Protein AF-A0A536JS94-F1 (afdb_monomer)

pLDDT: mean 75.78, std 21.45, range [29.39, 97.81]

Solvent-accessible surface area (backbone atoms only — not comparable to full-atom values): 15752 Å² total; per-residue (Å²): 132,84,88,89,82,90,87,89,82,90,82,90,84,92,88,90,87,82,91,81,94,72,99,71,81,88,79,75,80,69,62,64,62,54,52,57,54,49,56,55,48,51,50,58,52,50,50,55,55,65,68,62,66,75,67,92,81,72,50,35,32,38,30,32,11,57,43,88,52,68,71,60,60,66,81,55,44,73,72,67,66,51,66,34,36,40,35,18,17,37,62,63,44,68,57,52,30,48,51,34,70,72,64,76,37,60,31,40,30,18,49,11,50,80,38,76,69,62,64,80,76,89,55,89,86,54,96,64,86,66,87,67,78,73,65,67,41,64,92,48,45,80,29,53,64,36,76,52,76,58,97,88,42,31,35,34,22,41,41,17,32,49,58,82,64,92,49,82,28,42,31,52,70,66,56,45,35,53,51,45,48,55,37,50,52,53,52,50,57,50,22,75,74,66,74,54,73,52,35,34,39,39,19,8,40,44,36,38,81,76,44,92,47,89,50,83,57,50,38,41,32,64,44,50,36,48,49,46,74,74,55,48,20,58,34,33,43,18,16,82,66,80,56,84,92,45,84,71,76,74,42,77,57,92,78,15,41,37,35,69,20,51,36,61,39,82,45,82,82

Sequence (269 aa):
MCGPQTQDGTSRLAALAPCDRSGRPPRDHTTDRLQAGRVRRDRRQLDRTAVQTHLAGHTRILAVADEVDELLYGDRLPTLKPDLVLSCGDLPFDYLEYLVSRMDVPLLYVPGNHDESLEPRDMSWMPLRAELPIPGPQGCDNIDGRVVEVHGLRIAGLGGSVRYKEGPNQYSQGQMGRRALKLELRLRLKRVRAGRKLDILVTHAPPFGLAEAKDGAHVGFVALLRLVQNFQPLLHVHGHIHPYGQVMPERMLKSTRVINVVPSRLIDL

Foldseek 3Di:
DDDDDDDDDDDDDDDDDDDDDDDDDDDPPPVVVVVVVVVVVVVVVVVVVVLPPPPDDKAKEKEFEQDQDCCCPDDVVQVSLGQEYEYQENDDLVSQLVSCVVNVHAYEYEYEQPAADQDDPPVVVDPDPPVDPRPGRPRYHYQALHWDAGSNAIEHEHEYWDDPDDTPRHDHLVRVLVSLVSSVVVQVVVCVVPVDAHAEYHHAADAAPPDPDPDPGNRGHVSVLVSCVPRVHQEYEYEPDDPPPDADDWDDDPNYTYHHAVGMDIDMD

Secondary structure (DSSP, 8-state):
----------------------------TTHHHHHHHHHHHHHHHHHHHHGGG--SS--EEEEE-SS--GGGSSTTHHHH--SEEEE-S-S-HHHHHHHHHHH-S-EEE---SSSPP-SPP--TT-SS---PPPSS-TT-EE-BT-EEEETTEEEEEE--EE-SS--TTEE-HHHHHHHHHHHHHHHHHHHHHH-PPP-EEEESSPBTTSS--SSTTTT-BHHHHHHHHHH--SEEEE-----TT--PPPEEETTEEEEE-SSEEEEE-

Structure (mmCIF, N/CA/C/O backbone):
data_AF-A0A536JS94-F1
#
_entry.id   AF-A0A536JS94-F1
#
loop_
_atom_site.group_PDB
_atom_site.id
_atom_site.type_symbol
_atom_site.label_atom_id
_atom_site.label_alt_id
_atom_site.label_comp_id
_atom_site.label_asym_id
_atom_site.label_entity_id
_atom_site.label_seq_id
_atom_site.pdbx_PDB_ins_code
_atom_site.Cartn_x
_atom_site.Cartn_y
_atom_site.Cartn_z
_atom_site.occupancy
_atom_site.B_iso_or_equiv
_atom_site.auth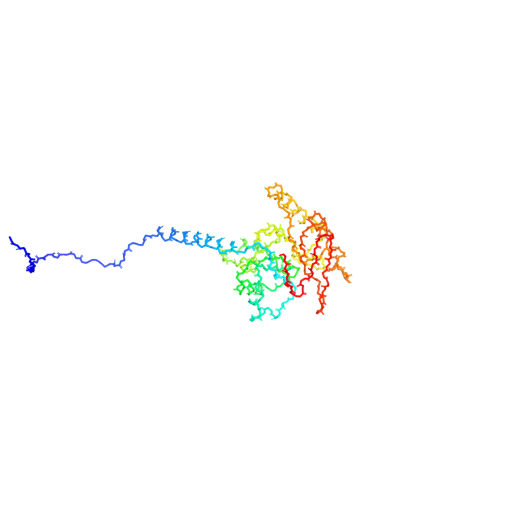_seq_id
_atom_site.auth_comp_id
_atom_site.auth_asym_id
_atom_site.auth_atom_id
_atom_site.pdbx_PDB_model_num
ATOM 1 N N . MET A 1 1 ? -81.958 -42.456 -5.364 1.00 34.03 1 MET A N 1
ATOM 2 C CA . MET A 1 1 ? -80.842 -43.424 -5.303 1.00 34.03 1 MET A CA 1
ATOM 3 C C . MET A 1 1 ? -79.974 -43.228 -6.538 1.00 34.03 1 MET A C 1
ATOM 5 O O . MET A 1 1 ? -80.548 -43.075 -7.602 1.00 34.03 1 MET A O 1
ATOM 9 N N . CYS A 1 2 ? -78.654 -43.165 -6.320 1.00 32.56 2 CYS A N 1
ATOM 10 C CA . CYS A 1 2 ? -77.497 -43.179 -7.236 1.00 32.56 2 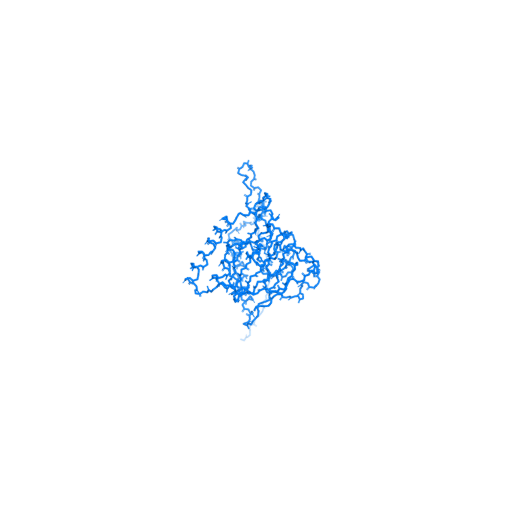CYS A CA 1
ATOM 11 C C . CYS A 1 2 ? -77.560 -42.470 -8.604 1.00 32.56 2 CYS A C 1
ATOM 13 O O . CYS A 1 2 ? -78.339 -42.826 -9.479 1.00 32.56 2 CYS A O 1
ATOM 15 N N . GLY A 1 3 ? -76.635 -41.519 -8.787 1.00 30.14 3 GLY A N 1
ATOM 16 C CA . GLY A 1 3 ? -76.251 -40.955 -10.083 1.00 30.14 3 GLY A CA 1
ATOM 17 C C . GLY A 1 3 ? -75.057 -41.688 -10.735 1.00 30.14 3 GLY A C 1
ATOM 18 O O . GLY A 1 3 ? -74.932 -42.899 -10.574 1.00 30.14 3 GLY A O 1
ATOM 19 N N . PRO A 1 4 ? -74.174 -40.973 -11.459 1.00 64.75 4 PRO A N 1
ATOM 20 C CA . PRO A 1 4 ? -74.247 -40.902 -12.928 1.00 64.75 4 PRO A CA 1
ATOM 21 C C . PRO A 1 4 ? -72.883 -41.091 -13.620 1.00 64.75 4 PRO A C 1
ATOM 23 O O . PRO A 1 4 ? -71.868 -40.825 -12.991 1.00 64.75 4 PRO A O 1
ATOM 26 N N . GLN A 1 5 ? -72.847 -41.408 -14.925 1.00 34.09 5 GLN A N 1
ATOM 27 C CA . GLN A 1 5 ? -71.681 -41.156 -15.799 1.00 34.09 5 GLN A CA 1
ATOM 28 C C . GLN A 1 5 ? -72.059 -41.014 -17.298 1.00 34.09 5 GLN A C 1
ATOM 30 O O . GLN A 1 5 ? -72.675 -41.902 -17.872 1.00 34.09 5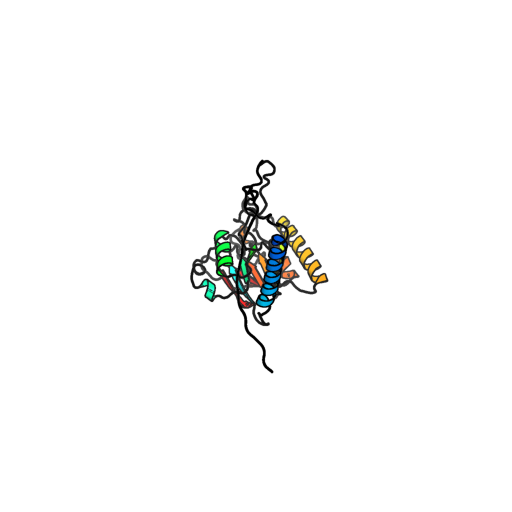 GLN A O 1
ATOM 35 N N . THR A 1 6 ? -71.691 -39.853 -17.868 1.00 33.31 6 THR A N 1
ATOM 36 C CA . THR A 1 6 ? -70.991 -39.578 -19.155 1.00 33.31 6 THR A CA 1
ATOM 37 C C . THR A 1 6 ? -71.319 -40.349 -20.457 1.00 33.31 6 THR A C 1
ATOM 39 O O . THR A 1 6 ? -71.191 -41.565 -20.476 1.00 33.31 6 THR A O 1
ATOM 42 N N . GLN A 1 7 ? -71.529 -39.643 -21.590 1.00 34.22 7 GLN A N 1
ATOM 43 C CA . GLN A 1 7 ? -70.558 -39.445 -22.708 1.00 34.22 7 GLN A CA 1
ATOM 44 C C . GLN A 1 7 ? -71.199 -38.972 -24.047 1.00 34.22 7 GLN A C 1
ATOM 46 O O . GLN A 1 7 ? -72.246 -39.459 -24.454 1.00 34.22 7 GLN A O 1
ATOM 51 N N . ASP A 1 8 ? -70.471 -38.047 -24.693 1.00 31.52 8 ASP A N 1
ATOM 52 C CA . ASP A 1 8 ? -70.092 -37.917 -26.120 1.00 31.52 8 ASP A CA 1
ATOM 53 C C . ASP A 1 8 ? -71.032 -37.562 -27.295 1.00 31.52 8 ASP A C 1
ATOM 55 O O . ASP A 1 8 ? -72.074 -38.159 -27.533 1.00 31.52 8 ASP A O 1
ATOM 59 N N . GLY A 1 9 ? -70.479 -36.670 -28.145 1.00 29.39 9 GLY A N 1
ATOM 60 C CA . GLY A 1 9 ? -70.510 -36.771 -29.618 1.00 29.39 9 GLY A CA 1
ATOM 61 C C . GLY A 1 9 ? -71.194 -35.613 -30.364 1.00 29.39 9 GLY A C 1
ATOM 62 O O . GLY A 1 9 ? -72.409 -35.611 -30.474 1.00 29.39 9 GLY A O 1
ATOM 63 N N . THR A 1 10 ? -70.496 -34.526 -30.746 1.00 32.06 10 THR A N 1
ATOM 64 C CA . THR A 1 10 ? -69.936 -34.242 -32.108 1.00 32.06 10 THR A CA 1
ATOM 65 C C . THR A 1 10 ? -71.001 -34.158 -33.232 1.00 32.06 10 THR A C 1
ATOM 67 O O . THR A 1 10 ? -71.839 -35.029 -33.351 1.00 32.06 10 THR A O 1
ATOM 70 N N . SER A 1 11 ? -71.060 -33.211 -34.185 1.00 32.06 11 SER A N 1
ATOM 71 C CA . SER A 1 11 ? -70.153 -32.176 -34.712 1.00 32.06 11 SER A CA 1
ATOM 72 C C . SER A 1 11 ? -70.814 -31.437 -35.916 1.00 32.06 11 SER A C 1
ATOM 74 O O . SER A 1 11 ? -71.787 -31.949 -36.462 1.00 32.06 11 SER A O 1
ATOM 76 N N . ARG A 1 12 ? -70.163 -30.345 -36.393 1.00 33.81 12 ARG A N 1
ATOM 77 C CA . ARG A 1 12 ? -70.114 -29.787 -37.789 1.00 33.81 12 ARG A CA 1
ATOM 78 C C . ARG A 1 12 ? -71.269 -28.854 -38.235 1.00 33.81 12 ARG A C 1
ATOM 80 O O . ARG A 1 12 ? -72.406 -29.111 -37.891 1.00 33.81 12 ARG A O 1
ATOM 87 N N . LEU A 1 13 ? -71.106 -27.760 -39.004 1.00 32.09 13 LEU A N 1
ATOM 88 C CA . LEU A 1 13 ? -70.063 -27.127 -39.858 1.00 32.09 13 LEU A CA 1
ATOM 89 C C . LEU A 1 13 ? -70.273 -25.582 -39.788 1.00 32.09 13 LEU A C 1
ATOM 91 O O . LEU A 1 13 ? -71.414 -25.147 -39.711 1.00 32.09 13 LEU A O 1
ATOM 95 N N . ALA A 1 14 ? -69.267 -24.714 -39.625 1.00 31.92 14 ALA A N 1
ATOM 96 C CA . ALA A 1 14 ? -68.256 -24.207 -40.576 1.00 31.92 14 ALA A CA 1
ATOM 97 C C . ALA A 1 14 ? -68.761 -23.175 -41.618 1.00 31.92 14 ALA A C 1
ATOM 99 O O . ALA A 1 14 ? -69.507 -23.514 -42.531 1.00 31.92 14 ALA A O 1
ATOM 100 N N . ALA A 1 15 ? -68.234 -21.946 -41.530 1.00 32.84 15 ALA A N 1
ATOM 101 C CA . ALA A 1 15 ? -68.090 -20.992 -42.634 1.00 32.84 15 ALA A CA 1
ATOM 102 C C . ALA A 1 15 ? -66.772 -20.203 -42.452 1.00 32.84 15 ALA A C 1
ATOM 104 O O . ALA A 1 15 ? -66.398 -19.855 -41.334 1.00 32.84 15 ALA A O 1
ATOM 105 N N . LEU A 1 16 ? -66.053 -20.015 -43.560 1.00 32.03 16 LEU A N 1
ATOM 106 C CA . LEU A 1 16 ? -64.661 -19.558 -43.710 1.00 32.03 16 LEU A CA 1
ATOM 107 C C . LEU A 1 16 ? -64.528 -18.038 -43.922 1.00 32.03 16 LEU A C 1
ATOM 109 O O . LEU A 1 16 ? -65.390 -17.465 -44.580 1.00 32.03 16 LEU A O 1
ATOM 113 N N . ALA A 1 17 ? -63.394 -17.448 -43.494 1.00 35.34 17 ALA A N 1
ATOM 114 C CA . ALA A 1 17 ? -62.459 -16.573 -44.256 1.00 35.34 17 ALA A CA 1
ATOM 115 C C . ALA A 1 17 ? -61.434 -15.888 -43.296 1.00 35.34 17 ALA A C 1
ATOM 117 O O . ALA A 1 17 ? -61.687 -15.847 -42.096 1.00 35.34 17 ALA A O 1
ATOM 118 N N . PRO A 1 18 ? -60.332 -15.266 -43.770 1.00 39.81 18 PRO A N 1
ATOM 119 C CA . PRO A 1 18 ? -59.140 -15.855 -44.388 1.00 39.81 18 PRO A CA 1
ATOM 120 C C . PRO A 1 18 ? -57.836 -15.580 -43.586 1.00 39.81 18 PRO A C 1
ATOM 122 O O . PRO A 1 18 ? -57.773 -14.700 -42.732 1.00 39.81 18 PRO A O 1
ATOM 125 N N . CYS A 1 19 ? -56.773 -16.337 -43.884 1.00 32.41 19 CYS A N 1
ATOM 126 C CA . CYS A 1 19 ? -55.424 -16.164 -43.330 1.00 32.41 19 CYS A CA 1
ATOM 127 C C . CYS A 1 19 ? -54.725 -14.892 -43.833 1.00 32.41 19 CYS A C 1
ATOM 129 O O . CYS A 1 19 ? -54.664 -14.676 -45.043 1.00 32.41 19 CYS A O 1
ATOM 131 N N . ASP A 1 20 ? -54.052 -14.180 -42.922 1.00 38.53 20 ASP A N 1
ATOM 132 C CA . ASP A 1 20 ? -52.936 -13.286 -43.246 1.00 38.53 20 ASP A CA 1
ATOM 133 C C . ASP A 1 20 ? -51.651 -13.720 -42.512 1.00 38.53 20 ASP A C 1
ATOM 135 O O . ASP A 1 20 ? -51.669 -14.253 -41.398 1.00 38.53 20 ASP A O 1
ATOM 139 N N . ARG A 1 21 ? -50.529 -13.569 -43.216 1.00 43.38 21 ARG A N 1
ATOM 140 C CA . ARG A 1 21 ? -49.198 -14.103 -42.933 1.00 43.38 21 ARG A CA 1
ATOM 141 C C . ARG A 1 21 ? -48.372 -13.104 -42.122 1.00 43.38 21 ARG A C 1
ATOM 143 O O . ARG A 1 21 ? -47.737 -12.238 -42.702 1.00 43.38 21 ARG A O 1
ATOM 150 N N . SER A 1 22 ? -48.237 -13.328 -40.817 1.00 40.28 22 SER A N 1
ATOM 151 C CA . SER A 1 22 ? -46.996 -13.044 -40.067 1.00 40.28 22 SER A CA 1
ATOM 152 C C . SER A 1 22 ? -47.159 -13.461 -38.605 1.00 40.28 22 SER A C 1
ATOM 154 O O . SER A 1 22 ? -47.610 -12.690 -37.762 1.00 40.28 22 SER A O 1
ATOM 156 N N . GLY A 1 23 ? -46.788 -14.699 -38.282 1.00 45.97 23 GLY A N 1
ATOM 157 C CA . GLY A 1 23 ? -46.751 -15.172 -36.902 1.00 45.97 23 GLY A CA 1
ATOM 158 C C . GLY A 1 23 ? -45.587 -14.561 -36.123 1.00 45.97 23 GLY A C 1
ATOM 159 O O . GLY A 1 23 ? -44.484 -15.097 -36.179 1.00 45.97 23 GLY A O 1
ATOM 160 N N . ARG A 1 24 ? -45.831 -13.479 -35.370 1.00 39.94 24 ARG A N 1
ATOM 161 C CA . ARG A 1 24 ? -45.048 -13.082 -34.182 1.00 39.94 24 ARG A CA 1
ATOM 162 C C . ARG A 1 24 ? -45.941 -12.320 -33.189 1.00 39.94 24 ARG A C 1
ATOM 164 O O . ARG A 1 24 ? -46.587 -11.362 -33.604 1.00 39.94 24 ARG A O 1
ATOM 171 N N . PRO A 1 25 ? -45.969 -12.688 -31.895 1.00 38.16 25 PRO A N 1
ATOM 172 C CA . PRO A 1 25 ? -46.614 -11.869 -30.874 1.00 38.16 25 PRO A CA 1
ATOM 173 C C . PRO A 1 25 ? -45.760 -10.621 -30.564 1.00 38.16 25 PRO A C 1
ATOM 175 O O . PRO A 1 25 ? -44.534 -10.663 -30.742 1.00 38.16 25 PRO A O 1
ATOM 178 N N . PRO A 1 26 ? -46.363 -9.515 -30.091 1.00 38.59 26 PRO A N 1
ATOM 179 C CA . PRO A 1 26 ? -45.615 -8.332 -29.675 1.00 38.59 26 PRO A CA 1
ATOM 180 C C . PRO A 1 26 ? -44.762 -8.661 -28.439 1.00 38.59 26 PRO A C 1
ATOM 182 O O . PRO A 1 26 ? -45.253 -9.213 -27.457 1.00 38.59 26 PRO A O 1
ATOM 185 N N . ARG A 1 27 ? -43.459 -8.354 -28.498 1.00 43.62 27 ARG A N 1
ATOM 186 C CA . ARG A 1 27 ? -42.540 -8.483 -27.358 1.00 43.62 27 ARG A CA 1
ATOM 187 C C . ARG A 1 27 ? -42.712 -7.276 -26.438 1.00 43.62 27 ARG A C 1
ATOM 189 O O . ARG A 1 27 ? -42.326 -6.166 -26.795 1.00 43.62 27 ARG A O 1
ATOM 196 N N . ASP A 1 28 ? -43.262 -7.516 -25.254 1.00 38.38 28 ASP A N 1
ATOM 197 C CA . ASP A 1 28 ? -43.317 -6.548 -24.160 1.00 38.38 28 ASP A CA 1
ATOM 198 C C . ASP A 1 28 ? -41.901 -6.337 -23.590 1.00 38.38 28 ASP A C 1
ATOM 200 O O . ASP A 1 28 ? -41.365 -7.165 -22.855 1.00 38.38 28 ASP A O 1
ATOM 204 N N . HIS A 1 29 ? -41.249 -5.234 -23.965 1.00 44.41 29 HIS A N 1
ATOM 205 C CA . HIS A 1 29 ? -39.871 -4.905 -23.565 1.00 44.41 29 HIS A CA 1
ATOM 206 C C . HIS A 1 29 ? -39.749 -4.282 -22.157 1.00 44.41 29 HIS A C 1
ATOM 208 O O . HIS A 1 29 ? -38.671 -3.831 -21.760 1.00 44.41 29 HIS A O 1
ATOM 214 N N . THR A 1 30 ? -40.831 -4.237 -21.381 1.00 44.28 30 THR A N 1
ATOM 215 C CA . THR A 1 30 ? -40.895 -3.544 -20.083 1.00 44.28 30 THR A CA 1
ATOM 216 C C . THR A 1 30 ? -40.717 -4.465 -18.873 1.00 44.28 30 THR A C 1
ATOM 218 O O . THR A 1 30 ? -40.231 -4.010 -17.837 1.00 44.28 30 THR A O 1
ATOM 221 N N . THR A 1 31 ? -41.015 -5.762 -18.982 1.00 42.06 31 THR A N 1
ATOM 222 C CA . THR A 1 31 ? -40.923 -6.716 -17.857 1.00 42.06 31 THR A CA 1
ATOM 223 C C . THR A 1 31 ? -39.510 -7.269 -17.632 1.00 42.06 31 THR A C 1
ATOM 225 O O . THR A 1 31 ? -39.130 -7.536 -16.490 1.00 42.06 31 THR A O 1
ATOM 228 N N . ASP A 1 32 ? -38.686 -7.333 -18.680 1.00 41.53 32 ASP A N 1
ATOM 229 C CA . ASP A 1 32 ? -37.339 -7.928 -18.632 1.00 41.53 32 ASP A CA 1
ATOM 230 C C . ASP A 1 32 ? -36.322 -7.048 -17.863 1.00 41.53 32 ASP A C 1
ATOM 232 O O . ASP A 1 32 ? -35.470 -7.527 -17.109 1.00 41.53 32 ASP A O 1
ATOM 236 N N . ARG A 1 33 ? -36.472 -5.713 -17.930 1.00 42.78 33 ARG A N 1
ATOM 237 C CA . ARG A 1 33 ? -35.631 -4.776 -17.153 1.00 42.78 33 ARG A CA 1
ATOM 238 C C . ARG A 1 33 ? -35.913 -4.811 -15.649 1.00 42.78 33 ARG A C 1
ATOM 240 O O . ARG A 1 33 ? -34.998 -4.584 -14.856 1.00 42.78 33 ARG A O 1
ATOM 247 N N . LEU A 1 34 ? -37.151 -5.097 -15.243 1.00 43.88 34 LEU A N 1
ATOM 248 C CA . LEU A 1 34 ? -37.529 -5.155 -13.827 1.00 43.88 34 LEU A CA 1
ATOM 249 C C . LEU A 1 34 ? -37.063 -6.463 -13.169 1.00 43.88 34 LEU A C 1
ATOM 251 O O . LEU A 1 34 ? -36.601 -6.430 -12.026 1.00 43.88 34 LEU A O 1
ATOM 255 N N . GLN A 1 35 ? -37.088 -7.588 -13.893 1.00 44.69 35 GLN A N 1
ATOM 256 C CA . GLN A 1 35 ? -36.548 -8.859 -13.395 1.00 44.69 35 GLN A CA 1
ATOM 257 C C . GLN A 1 35 ? -35.014 -8.841 -13.293 1.00 44.69 35 GLN A C 1
ATOM 259 O O . GLN A 1 35 ? -34.474 -9.229 -12.254 1.00 44.69 35 GLN A O 1
ATOM 264 N N . ALA A 1 36 ? -34.304 -8.272 -14.277 1.00 41.97 36 ALA A N 1
ATOM 265 C CA . ALA A 1 36 ? -32.846 -8.113 -14.214 1.00 41.97 36 ALA A CA 1
ATOM 266 C C . ALA A 1 36 ? -32.381 -7.223 -13.037 1.00 41.97 36 ALA A C 1
ATOM 268 O O . ALA A 1 36 ? -31.335 -7.471 -12.429 1.00 41.97 36 ALA A O 1
ATOM 269 N N . GLY A 1 37 ? -33.171 -6.204 -12.673 1.00 42.81 37 GLY A N 1
ATOM 270 C CA . GLY A 1 37 ? -32.908 -5.341 -11.516 1.00 42.81 37 GLY A CA 1
ATOM 271 C C . GLY A 1 37 ? -33.123 -6.029 -10.162 1.00 42.81 37 GLY A C 1
ATOM 272 O O . GLY A 1 37 ? -32.399 -5.733 -9.208 1.00 42.81 37 GLY A O 1
ATOM 273 N N . ARG A 1 38 ? -34.077 -6.967 -10.077 1.00 39.59 38 ARG A N 1
ATOM 274 C CA . ARG A 1 38 ? -34.377 -7.732 -8.853 1.00 39.59 38 ARG A CA 1
ATOM 275 C C . ARG A 1 38 ? -33.314 -8.795 -8.578 1.00 39.59 38 ARG A C 1
ATOM 277 O O . ARG A 1 38 ? -32.765 -8.818 -7.484 1.00 39.59 38 ARG A O 1
ATOM 284 N N . VAL A 1 39 ? -32.900 -9.541 -9.607 1.00 42.47 39 VAL A N 1
ATOM 285 C CA . VAL A 1 39 ? -31.819 -10.543 -9.511 1.00 42.47 39 VAL A CA 1
ATOM 286 C C . VAL A 1 39 ? -30.473 -9.901 -9.134 1.00 42.47 39 VAL A C 1
ATOM 288 O O . VAL A 1 39 ? -29.720 -10.457 -8.335 1.00 42.47 39 VAL A O 1
ATOM 291 N N . ARG A 1 40 ? -30.169 -8.691 -9.637 1.00 44.56 40 ARG A N 1
ATOM 292 C CA . ARG A 1 40 ? -28.962 -7.933 -9.238 1.00 44.56 40 ARG A CA 1
ATOM 293 C C . ARG A 1 40 ? -29.003 -7.436 -7.789 1.00 44.56 40 ARG A C 1
ATOM 295 O O . ARG A 1 40 ? -27.946 -7.315 -7.172 1.00 44.56 40 ARG A O 1
ATOM 302 N N . ARG A 1 41 ? -30.184 -7.108 -7.254 1.00 40.50 41 ARG A N 1
ATOM 303 C CA . ARG A 1 41 ? -30.339 -6.690 -5.850 1.00 40.50 41 ARG A CA 1
ATOM 304 C C . ARG A 1 41 ? -30.278 -7.881 -4.899 1.00 40.50 41 ARG A C 1
ATOM 306 O O . ARG A 1 41 ? -29.569 -7.782 -3.904 1.00 40.50 41 ARG A O 1
ATOM 313 N N . ASP A 1 42 ? -30.905 -8.998 -5.256 1.00 41.84 42 ASP A N 1
ATOM 314 C CA . ASP A 1 42 ? -30.886 -10.216 -4.442 1.00 41.84 42 ASP A CA 1
ATOM 315 C C . ASP A 1 42 ? -29.490 -10.852 -4.393 1.00 41.84 42 ASP A C 1
ATOM 317 O O . ASP A 1 42 ? -29.060 -11.244 -3.313 1.00 41.84 42 ASP A O 1
ATOM 321 N N . ARG A 1 43 ? -28.706 -10.840 -5.489 1.00 42.31 43 ARG A N 1
ATOM 322 C CA . ARG A 1 43 ? -27.277 -11.228 -5.441 1.00 42.31 43 ARG A CA 1
ATOM 323 C C . ARG A 1 43 ? -26.452 -10.331 -4.520 1.00 42.31 43 ARG A C 1
ATOM 325 O O . ARG A 1 43 ? -25.748 -10.841 -3.665 1.00 42.31 43 ARG A O 1
ATOM 332 N N . ARG A 1 44 ? -26.605 -9.002 -4.603 1.00 43.34 44 ARG A N 1
ATOM 333 C CA . ARG A 1 44 ? -25.908 -8.069 -3.690 1.00 43.34 44 ARG A CA 1
ATOM 334 C C . ARG A 1 44 ? -26.296 -8.258 -2.223 1.00 43.34 44 ARG A C 1
ATOM 336 O O . ARG A 1 44 ? -25.516 -7.903 -1.342 1.00 43.34 44 ARG A O 1
ATOM 343 N N . GLN A 1 45 ? -27.509 -8.731 -1.953 1.00 40.22 45 GLN A N 1
ATOM 344 C CA . GLN A 1 45 ? -28.000 -8.957 -0.598 1.00 40.22 45 GLN A CA 1
ATOM 345 C C . GLN A 1 45 ? -27.566 -10.331 -0.064 1.00 40.22 45 GLN A C 1
ATOM 347 O O . GLN A 1 45 ? -27.151 -10.420 1.088 1.00 40.22 45 GLN A O 1
ATOM 352 N N . LEU A 1 46 ? -27.547 -11.366 -0.908 1.00 44.88 46 LEU A N 1
ATOM 353 C CA . LEU A 1 46 ? -27.000 -12.688 -0.588 1.00 44.88 46 LEU A CA 1
ATOM 354 C C . LEU A 1 46 ? -25.469 -12.653 -0.418 1.00 44.88 46 LEU A C 1
ATOM 356 O O . LEU A 1 46 ? -24.980 -13.182 0.577 1.00 44.88 46 LEU A O 1
ATOM 360 N N . ASP A 1 47 ? -24.734 -11.921 -1.265 1.00 46.59 47 ASP A N 1
ATOM 361 C CA . ASP A 1 47 ? -23.283 -11.690 -1.115 1.00 46.59 47 ASP A CA 1
ATOM 362 C C . ASP A 1 47 ? -22.966 -10.972 0.199 1.00 46.59 47 ASP A C 1
ATOM 364 O O . ASP A 1 47 ? -22.038 -11.335 0.913 1.00 46.59 47 ASP A O 1
ATOM 368 N N . ARG A 1 48 ? -23.786 -9.989 0.593 1.00 43.47 48 ARG A N 1
ATOM 369 C CA . ARG A 1 48 ? -23.630 -9.303 1.886 1.00 43.47 48 ARG A CA 1
ATOM 370 C C . ARG A 1 48 ? -23.830 -10.217 3.088 1.00 43.47 48 ARG A C 1
ATOM 372 O O . ARG A 1 48 ? -23.249 -9.940 4.131 1.00 43.47 48 ARG A O 1
ATOM 379 N N . THR A 1 49 ? -24.641 -11.263 2.943 1.00 42.25 49 THR A N 1
ATOM 380 C CA . THR A 1 49 ? -24.952 -12.197 4.031 1.00 42.25 49 THR A CA 1
ATOM 381 C C . THR A 1 49 ? -23.903 -13.311 4.110 1.00 42.25 49 THR A C 1
ATOM 383 O O . THR A 1 49 ? -23.482 -13.667 5.205 1.00 42.25 49 THR A O 1
ATOM 386 N N . ALA A 1 50 ? -23.396 -13.797 2.970 1.00 39.78 50 ALA A N 1
ATOM 387 C CA . ALA A 1 50 ? -22.305 -14.776 2.927 1.00 39.78 50 ALA A CA 1
ATOM 388 C C . ALA A 1 50 ? -20.964 -14.177 3.401 1.00 39.78 50 ALA A C 1
ATOM 390 O O . ALA A 1 50 ? -20.259 -14.801 4.193 1.00 39.78 50 ALA A O 1
ATOM 391 N N . VAL A 1 51 ? -20.672 -12.922 3.032 1.00 49.94 51 VAL A N 1
ATOM 392 C CA . VAL A 1 51 ? -19.482 -12.169 3.482 1.00 49.94 51 VAL A CA 1
ATOM 393 C C . VAL A 1 51 ? -19.538 -11.810 4.980 1.00 49.94 51 VAL A C 1
ATOM 395 O O . VAL A 1 51 ? -18.517 -11.486 5.585 1.00 49.94 51 VAL A O 1
ATOM 398 N N . GLN A 1 52 ? -20.709 -11.901 5.620 1.00 39.78 52 GLN A N 1
ATOM 399 C CA . GLN A 1 52 ? -20.898 -11.562 7.036 1.00 39.78 52 GLN A CA 1
ATOM 400 C C . GLN A 1 52 ? -20.542 -12.686 8.021 1.00 39.78 52 GLN A C 1
ATOM 402 O O . GLN A 1 52 ? -20.622 -12.468 9.228 1.00 39.78 52 GLN A O 1
ATOM 407 N N . THR A 1 53 ? -20.112 -13.857 7.538 1.00 40.88 53 THR A N 1
ATOM 408 C CA . THR A 1 53 ? -19.846 -15.029 8.398 1.00 40.88 53 THR A CA 1
ATOM 409 C C . THR A 1 53 ? -18.380 -15.182 8.823 1.00 40.88 53 THR A C 1
ATOM 411 O O . THR A 1 53 ? -18.036 -16.161 9.480 1.00 40.88 53 THR A O 1
ATOM 414 N N . HIS A 1 54 ? -17.504 -14.212 8.536 1.00 43.25 54 HIS A N 1
ATOM 415 C CA . HIS A 1 54 ? -16.202 -14.155 9.210 1.00 43.25 54 HIS A CA 1
ATOM 416 C C . HIS A 1 54 ? -16.391 -13.582 10.617 1.00 43.25 54 HIS A C 1
ATOM 418 O O . HIS A 1 54 ? -16.334 -12.376 10.858 1.00 43.25 54 HIS A O 1
ATOM 424 N N . LEU A 1 55 ? -16.699 -14.496 11.540 1.00 46.88 55 LEU A N 1
ATOM 425 C CA . LEU A 1 55 ? -16.654 -14.275 12.976 1.00 46.88 55 LEU A CA 1
ATOM 426 C C . LEU A 1 55 ? -15.304 -13.665 13.383 1.00 46.88 55 LEU A C 1
ATOM 428 O O . LEU A 1 55 ? -14.249 -14.033 12.874 1.00 46.88 55 LEU A O 1
ATOM 432 N N . ALA A 1 56 ? -15.384 -12.758 14.351 1.00 50.06 56 ALA A N 1
ATOM 433 C CA . ALA A 1 56 ? -14.290 -12.121 15.065 1.00 50.06 56 ALA A CA 1
ATOM 434 C C . ALA A 1 56 ? -13.048 -13.013 15.265 1.00 50.06 56 ALA A C 1
ATOM 436 O O . ALA A 1 56 ? -13.123 -14.058 15.910 1.00 50.06 56 ALA A O 1
ATOM 437 N N . GLY A 1 57 ? -11.894 -12.531 14.798 1.00 60.03 57 GLY A N 1
ATOM 438 C CA . GLY A 1 57 ? -10.600 -13.003 15.280 1.00 60.03 57 GLY A CA 1
ATOM 439 C C . GLY A 1 57 ? -9.419 -12.607 14.410 1.00 60.03 57 GLY A C 1
ATOM 440 O O . GLY A 1 57 ? -8.507 -11.967 14.918 1.00 60.03 57 GLY A O 1
ATOM 441 N N . HIS A 1 58 ? -9.439 -12.975 13.127 1.00 76.62 58 HIS A N 1
ATOM 442 C CA . HIS A 1 58 ? -8.252 -12.885 12.278 1.00 76.62 58 HIS A CA 1
ATOM 443 C C . HIS A 1 58 ? -8.614 -12.557 10.830 1.00 76.62 58 HIS A C 1
ATOM 445 O O . HIS A 1 58 ? -9.455 -13.238 10.249 1.00 76.62 58 HIS A O 1
ATOM 451 N N . THR A 1 59 ? -7.994 -11.520 10.260 1.00 89.69 59 THR A N 1
ATOM 452 C CA . THR A 1 59 ? -8.042 -11.248 8.814 1.00 89.69 59 THR A CA 1
ATOM 453 C C . THR A 1 59 ? -6.720 -11.654 8.189 1.00 89.69 59 THR A C 1
ATOM 455 O O . THR A 1 59 ? -5.672 -11.109 8.542 1.00 89.69 59 THR A O 1
ATOM 458 N N . ARG A 1 60 ? -6.767 -12.581 7.235 1.00 94.31 60 ARG A N 1
ATOM 459 C CA . ARG A 1 60 ? -5.593 -13.015 6.487 1.00 94.31 60 ARG A CA 1
ATOM 460 C C . ARG A 1 60 ? -5.443 -12.208 5.210 1.00 94.31 60 ARG A C 1
ATOM 462 O O . ARG A 1 60 ? -6.335 -12.166 4.367 1.00 94.31 60 ARG A O 1
ATOM 469 N N . ILE A 1 61 ? -4.280 -11.597 5.047 1.00 95.75 61 ILE A N 1
ATOM 470 C CA . ILE A 1 61 ? -3.980 -10.680 3.957 1.00 95.75 61 ILE A CA 1
ATOM 471 C C . ILE A 1 61 ? -2.838 -11.245 3.127 1.00 95.75 61 ILE A C 1
ATOM 473 O O . ILE A 1 61 ? -1.755 -11.503 3.650 1.00 95.75 61 ILE A O 1
ATOM 477 N N . LEU A 1 62 ? -3.062 -11.394 1.824 1.00 95.81 62 LEU A N 1
ATOM 478 C CA . LEU A 1 62 ? -1.997 -11.646 0.860 1.00 95.81 62 LEU A CA 1
ATOM 479 C C . LEU A 1 62 ? -1.546 -10.308 0.271 1.00 95.81 62 LEU A C 1
ATOM 481 O O . LEU A 1 62 ? -2.311 -9.646 -0.424 1.00 95.81 62 LEU A O 1
ATOM 485 N N . ALA A 1 63 ? -0.318 -9.895 0.555 1.00 95.62 63 ALA A N 1
ATOM 486 C CA . ALA A 1 63 ? 0.272 -8.687 0.001 1.00 95.62 63 ALA A CA 1
ATOM 487 C C . ALA A 1 63 ? 1.314 -9.036 -1.071 1.00 95.62 63 ALA A C 1
ATOM 489 O O . ALA A 1 63 ? 2.120 -9.936 -0.855 1.00 95.62 63 ALA A O 1
ATOM 490 N N . VAL A 1 64 ? 1.298 -8.338 -2.208 1.00 95.19 64 VAL A N 1
ATOM 491 C CA . VAL A 1 64 ? 2.190 -8.567 -3.363 1.00 95.19 64 VAL A CA 1
ATOM 492 C C . VAL A 1 64 ? 2.739 -7.243 -3.898 1.00 95.19 64 VAL A C 1
ATOM 494 O O . VAL A 1 64 ? 2.050 -6.220 -3.814 1.00 95.19 64 VAL A O 1
ATOM 497 N N . ALA A 1 65 ? 3.966 -7.236 -4.425 1.00 93.75 65 ALA A N 1
ATOM 498 C CA . ALA A 1 65 ? 4.578 -6.033 -5.002 1.00 93.75 65 ALA A CA 1
ATOM 499 C C . ALA A 1 65 ? 5.794 -6.343 -5.890 1.00 93.75 65 ALA A C 1
ATOM 501 O O . ALA A 1 65 ? 6.532 -7.273 -5.570 1.00 93.75 65 ALA A O 1
ATOM 502 N N . ASP A 1 66 ? 6.009 -5.517 -6.924 1.00 89.38 66 ASP A N 1
ATOM 503 C CA . ASP A 1 66 ? 7.206 -5.364 -7.782 1.00 89.38 66 ASP A CA 1
ATOM 504 C C . ASP A 1 66 ? 7.695 -6.583 -8.591 1.00 89.38 66 ASP A C 1
ATOM 506 O O . ASP A 1 66 ? 8.219 -6.447 -9.696 1.00 89.38 66 ASP A O 1
ATOM 510 N N . GLU A 1 67 ? 7.559 -7.787 -8.051 1.00 87.69 67 GLU A N 1
ATOM 511 C CA . GLU A 1 67 ? 8.000 -9.036 -8.651 1.00 87.69 67 GLU A CA 1
ATOM 512 C C . GLU A 1 67 ? 6.845 -10.035 -8.638 1.00 87.69 67 GLU A C 1
ATOM 514 O O . GLU A 1 67 ? 6.162 -10.236 -7.629 1.00 87.69 67 GLU A O 1
ATOM 519 N N . VAL A 1 68 ? 6.625 -10.677 -9.781 1.00 87.88 68 VAL A N 1
ATOM 520 C CA . VAL A 1 68 ? 5.623 -11.732 -9.900 1.00 87.88 68 VAL A CA 1
ATOM 521 C C . VAL A 1 68 ? 6.115 -12.959 -9.139 1.00 87.88 68 VAL A C 1
ATOM 523 O O . VAL A 1 68 ? 7.147 -13.537 -9.470 1.00 87.88 68 VAL A O 1
ATOM 526 N N . ASP A 1 69 ? 5.363 -13.367 -8.120 1.00 86.44 69 ASP A N 1
ATOM 527 C CA . ASP A 1 69 ? 5.656 -14.584 -7.374 1.00 86.44 69 ASP A CA 1
ATOM 528 C C . ASP A 1 69 ? 5.127 -15.801 -8.139 1.00 86.44 69 ASP A C 1
ATOM 530 O O . ASP A 1 69 ? 3.926 -16.085 -8.150 1.00 86.44 69 ASP A O 1
A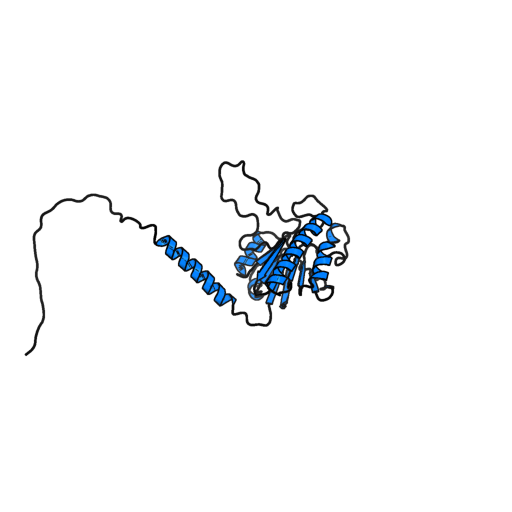TOM 534 N N . GLU A 1 70 ? 6.035 -16.544 -8.770 1.00 84.19 70 GLU A N 1
ATOM 535 C CA . GLU A 1 70 ? 5.686 -17.743 -9.530 1.00 84.19 70 GLU A CA 1
ATOM 536 C C . GLU A 1 70 ? 4.985 -18.815 -8.683 1.00 84.19 70 GLU A C 1
ATOM 538 O O . GLU A 1 70 ? 4.201 -19.600 -9.213 1.00 84.19 70 GLU A O 1
ATOM 543 N N . LEU A 1 71 ? 5.191 -18.828 -7.360 1.00 82.19 71 LEU A N 1
ATOM 544 C CA . LEU A 1 71 ? 4.529 -19.775 -6.458 1.00 82.19 71 LEU A CA 1
ATOM 545 C C . LEU A 1 71 ? 3.028 -19.500 -6.308 1.00 82.19 71 LEU A C 1
ATOM 547 O O . LEU A 1 71 ? 2.289 -20.380 -5.853 1.00 82.19 71 LEU A O 1
ATOM 551 N N . LEU A 1 72 ? 2.583 -18.293 -6.666 1.00 83.38 72 LEU A N 1
ATOM 552 C CA . LEU A 1 72 ? 1.173 -17.919 -6.710 1.00 83.38 72 LEU A CA 1
ATOM 553 C C . LEU A 1 72 ? 0.509 -18.338 -8.033 1.00 83.38 72 LEU A C 1
ATOM 555 O O . LEU A 1 72 ? -0.721 -18.354 -8.119 1.00 83.38 72 LEU A O 1
ATOM 559 N N . TYR A 1 73 ? 1.272 -18.781 -9.037 1.00 79.12 73 TYR A N 1
ATOM 560 C CA . TYR A 1 73 ? 0.709 -19.510 -10.170 1.00 79.12 73 TYR A CA 1
ATOM 561 C C . TYR A 1 73 ? 0.491 -20.987 -9.802 1.00 79.12 73 TYR A C 1
ATOM 563 O O . TYR A 1 73 ? 1.391 -21.684 -9.340 1.00 79.12 73 TYR A O 1
ATOM 571 N N . GLY A 1 74 ? -0.733 -21.485 -10.009 1.00 73.88 74 GLY A N 1
ATOM 572 C CA . GLY A 1 74 ? -1.091 -22.890 -9.781 1.00 73.88 74 GLY A CA 1
ATOM 573 C C . GLY A 1 74 ? -1.849 -23.180 -8.479 1.00 73.88 74 GLY A C 1
ATOM 574 O O . GLY A 1 74 ? -2.603 -22.351 -7.965 1.00 73.88 74 GLY A O 1
ATOM 575 N N . ASP A 1 75 ? -1.698 -24.406 -7.974 1.00 76.19 75 ASP A N 1
ATOM 576 C CA . ASP A 1 75 ? -2.600 -24.995 -6.968 1.00 76.19 75 ASP A CA 1
ATOM 577 C C . ASP A 1 75 ? -2.329 -24.551 -5.525 1.00 76.19 75 ASP A C 1
ATOM 579 O O . ASP A 1 75 ? -3.155 -24.770 -4.640 1.00 76.19 75 ASP A O 1
ATOM 583 N N . ARG A 1 76 ? -1.188 -23.900 -5.265 1.00 76.69 76 ARG A N 1
ATOM 584 C CA . ARG A 1 76 ? -0.867 -23.361 -3.933 1.00 76.69 76 ARG A CA 1
ATOM 585 C C . ARG A 1 76 ? -1.717 -22.151 -3.582 1.00 76.69 76 ARG A C 1
ATOM 587 O O . ARG A 1 76 ? -2.067 -21.979 -2.418 1.00 76.69 76 ARG A O 1
ATOM 594 N N . LEU A 1 77 ? -2.081 -21.343 -4.568 1.00 79.88 77 LEU A N 1
ATOM 595 C CA . LEU A 1 77 ? -2.795 -20.090 -4.364 1.00 79.88 77 LEU A CA 1
ATOM 596 C C . LEU A 1 77 ? -4.134 -20.290 -3.598 1.00 79.88 77 LEU A C 1
ATOM 598 O O . LEU A 1 77 ? -4.298 -19.666 -2.546 1.00 79.88 77 LEU A O 1
ATOM 602 N N . PRO A 1 78 ? -5.015 -21.249 -3.966 1.00 78.81 78 PRO A N 1
ATOM 603 C CA . PRO A 1 78 ? -6.218 -21.570 -3.183 1.00 78.81 78 PRO A CA 1
ATOM 604 C C . PRO A 1 78 ? -5.961 -22.068 -1.753 1.00 78.81 78 PRO A C 1
ATOM 606 O O . PRO A 1 78 ? -6.831 -21.955 -0.890 1.00 78.81 78 PRO A O 1
ATOM 609 N N . THR A 1 79 ? -4.784 -22.639 -1.472 1.00 84.81 79 THR A N 1
ATOM 610 C CA . THR A 1 79 ? -4.466 -23.163 -0.130 1.00 84.81 79 THR A CA 1
ATOM 611 C C . THR A 1 79 ? -4.168 -22.059 0.883 1.00 84.81 79 THR A C 1
ATOM 613 O O . THR A 1 79 ? -4.338 -22.278 2.082 1.00 84.81 79 THR A O 1
ATOM 616 N N . LEU A 1 80 ? -3.782 -20.865 0.416 1.00 86.62 80 LEU A N 1
ATOM 617 C CA . LEU A 1 80 ? -3.445 -19.729 1.278 1.00 86.62 80 LEU A CA 1
ATOM 618 C C . LEU A 1 80 ? -4.674 -19.163 2.002 1.00 86.62 80 LEU A C 1
ATOM 620 O O . LEU A 1 80 ? -4.549 -18.718 3.146 1.00 86.62 80 LEU A O 1
ATOM 624 N N . LYS A 1 81 ? -5.847 -19.219 1.350 1.00 90.00 81 LYS A N 1
ATOM 625 C CA . LYS A 1 81 ? -7.139 -18.711 1.847 1.00 90.00 81 LYS A CA 1
ATOM 626 C C . LYS A 1 81 ? -7.051 -17.311 2.496 1.00 90.00 81 LYS A C 1
ATOM 628 O O . LYS A 1 81 ? -7.407 -17.170 3.663 1.00 90.00 81 LYS A O 1
ATOM 633 N N . PRO A 1 82 ? -6.514 -16.293 1.800 1.00 92.69 82 PRO A N 1
ATOM 634 C CA . PRO A 1 82 ? -6.604 -14.913 2.241 1.00 92.69 82 PRO A CA 1
ATOM 635 C C . PRO A 1 82 ? -8.047 -14.419 2.146 1.00 92.69 82 PRO A C 1
ATOM 637 O O . PRO A 1 82 ? -8.778 -14.807 1.242 1.00 92.69 82 PRO A O 1
ATOM 640 N N . ASP A 1 83 ? -8.411 -13.515 3.045 1.00 93.62 83 ASP A N 1
ATOM 641 C CA . ASP A 1 83 ? -9.682 -12.790 3.020 1.00 93.62 83 ASP A CA 1
ATOM 642 C C . ASP A 1 83 ? -9.576 -11.511 2.166 1.00 93.62 83 ASP A C 1
ATOM 644 O O . ASP A 1 83 ? -10.576 -10.938 1.744 1.00 93.62 83 ASP A O 1
ATOM 648 N N . LEU A 1 84 ? -8.350 -11.027 1.934 1.00 95.06 84 LEU A N 1
ATOM 649 C CA . LEU A 1 84 ? -8.057 -9.771 1.248 1.00 95.06 84 LEU A CA 1
ATOM 650 C C . LEU A 1 84 ? -6.702 -9.848 0.535 1.00 95.06 84 LEU A C 1
ATOM 652 O O . LEU A 1 84 ? -5.724 -10.338 1.104 1.00 95.06 84 LEU A O 1
ATOM 656 N N . VAL A 1 85 ? -6.619 -9.289 -0.673 1.00 96.31 85 VAL A N 1
ATOM 657 C CA . VAL A 1 85 ? -5.355 -9.113 -1.400 1.00 96.31 85 VAL A CA 1
ATOM 658 C C . VAL A 1 85 ? -4.989 -7.628 -1.479 1.00 96.31 85 VAL A C 1
ATOM 660 O O . VAL A 1 85 ? -5.828 -6.788 -1.810 1.00 96.31 85 VAL A O 1
ATOM 663 N N . LEU A 1 86 ? -3.732 -7.295 -1.177 1.00 97.31 86 LEU A N 1
ATOM 664 C CA . LEU A 1 86 ? -3.171 -5.946 -1.289 1.00 97.31 86 LEU A CA 1
ATOM 665 C C . LEU A 1 86 ? -2.017 -5.934 -2.297 1.00 97.31 86 LEU A C 1
ATOM 667 O O . LEU A 1 86 ? -1.014 -6.610 -2.097 1.00 97.31 86 LEU A O 1
ATOM 671 N N . SER A 1 87 ? -2.119 -5.126 -3.347 1.00 96.81 87 SER A N 1
ATOM 672 C CA . SER A 1 87 ? -1.027 -4.900 -4.298 1.00 96.81 87 SER A CA 1
ATOM 673 C C . SER A 1 87 ? -0.381 -3.535 -4.068 1.00 96.81 87 SER A C 1
ATOM 675 O O . SER A 1 87 ? -1.065 -2.504 -4.050 1.00 96.81 87 SER A O 1
ATOM 677 N N . CYS A 1 88 ? 0.942 -3.526 -3.888 1.00 95.62 88 CYS A N 1
ATOM 678 C CA . CYS A 1 88 ? 1.723 -2.298 -3.718 1.00 95.62 88 CYS A CA 1
ATOM 679 C C . CYS A 1 88 ? 2.314 -1.766 -5.035 1.00 95.62 88 CYS A C 1
ATOM 681 O O . CYS A 1 88 ? 3.161 -0.880 -4.977 1.00 95.62 88 CYS A O 1
ATOM 683 N N . GLY A 1 89 ? 1.850 -2.247 -6.193 1.00 91.50 89 GLY A N 1
ATOM 684 C CA . GLY A 1 89 ? 2.218 -1.716 -7.511 1.00 91.50 89 GLY A CA 1
ATOM 685 C C . GLY A 1 89 ? 3.432 -2.380 -8.161 1.00 91.50 89 GLY A C 1
ATOM 686 O O . GLY A 1 89 ? 4.020 -3.299 -7.590 1.00 91.50 89 GLY A O 1
ATOM 687 N N . ASP A 1 90 ? 3.759 -1.909 -9.369 1.00 90.69 90 ASP A N 1
ATOM 688 C CA . ASP A 1 90 ? 4.806 -2.447 -10.256 1.00 90.69 90 ASP A CA 1
ATOM 689 C C . ASP A 1 90 ? 4.620 -3.944 -10.540 1.00 90.69 90 ASP A C 1
ATOM 691 O O . ASP A 1 90 ? 5.556 -4.738 -10.569 1.00 90.69 90 ASP A O 1
ATOM 695 N N . LEU A 1 91 ? 3.362 -4.327 -10.766 1.00 89.94 91 LEU A N 1
ATOM 696 C CA . LEU A 1 91 ? 2.969 -5.677 -11.146 1.00 89.94 91 LEU A CA 1
ATOM 697 C C . LEU A 1 91 ? 2.174 -5.640 -12.455 1.00 89.94 91 LEU A C 1
ATOM 699 O O . LEU A 1 91 ? 1.326 -4.760 -12.626 1.00 89.94 91 LEU A O 1
ATOM 703 N N . PRO A 1 92 ? 2.376 -6.621 -13.352 1.00 90.50 92 PRO A N 1
ATOM 704 C CA . PRO A 1 92 ? 1.562 -6.757 -14.552 1.00 90.50 92 PRO A CA 1
ATOM 705 C C . PRO A 1 92 ? 0.058 -6.813 -14.227 1.00 90.50 92 PRO A C 1
ATOM 707 O O . PRO A 1 92 ? -0.367 -7.474 -13.276 1.00 90.50 92 PRO A O 1
ATOM 710 N N . PHE A 1 93 ? -0.770 -6.104 -14.999 1.00 90.75 93 PHE A N 1
ATOM 711 C CA . PHE A 1 93 ? -2.215 -6.039 -14.737 1.00 90.75 93 PHE A CA 1
ATOM 712 C C . PHE A 1 93 ? -2.906 -7.396 -14.913 1.00 90.75 93 PHE A C 1
ATOM 714 O O . PHE A 1 93 ? -3.786 -7.735 -14.125 1.00 90.75 93 PHE A O 1
ATOM 721 N N . ASP A 1 94 ? -2.461 -8.196 -15.879 1.00 90.81 94 ASP A N 1
ATOM 722 C CA . ASP A 1 94 ? -2.909 -9.572 -16.107 1.00 90.81 94 ASP A CA 1
ATOM 723 C C . ASP A 1 94 ? -2.613 -10.492 -14.913 1.00 90.81 94 ASP A C 1
ATOM 725 O O . ASP A 1 94 ? -3.423 -11.359 -14.581 1.00 90.81 94 ASP A O 1
ATOM 729 N N . TYR A 1 95 ? -1.506 -10.266 -14.201 1.00 92.12 95 TYR A N 1
ATOM 730 C CA . TYR A 1 95 ? -1.213 -10.983 -12.962 1.00 92.12 95 TYR A CA 1
ATOM 731 C C . TYR A 1 95 ? -2.218 -10.648 -11.852 1.00 92.12 95 TYR A C 1
ATOM 733 O O . TYR A 1 95 ? -2.732 -11.549 -11.186 1.00 92.12 95 TYR A O 1
ATOM 741 N N . LEU A 1 96 ? -2.561 -9.368 -11.670 1.00 92.19 96 LEU A N 1
ATOM 742 C CA . LEU A 1 96 ? -3.573 -8.960 -10.688 1.00 92.19 96 LEU A CA 1
ATOM 743 C C . LEU A 1 96 ? -4.964 -9.501 -11.051 1.00 92.19 96 LEU A C 1
ATOM 745 O O . LEU A 1 96 ? -5.678 -9.996 -10.178 1.00 92.19 96 LEU A O 1
ATOM 749 N N . GLU A 1 97 ? -5.316 -9.476 -12.337 1.00 92.88 97 GLU A N 1
ATOM 750 C CA . GLU A 1 97 ? -6.549 -10.067 -12.867 1.00 92.88 97 GLU A CA 1
ATOM 751 C C . GLU A 1 97 ? -6.613 -11.582 -12.633 1.00 92.88 97 GLU A C 1
ATOM 753 O O . GLU A 1 97 ? -7.656 -12.113 -12.238 1.00 92.88 97 GLU A O 1
ATOM 758 N N . TYR A 1 98 ? -5.494 -12.286 -12.816 1.00 92.44 98 TYR A N 1
ATOM 759 C CA . TYR A 1 98 ? -5.381 -13.705 -12.494 1.00 92.44 98 TYR A CA 1
ATOM 760 C C . TYR A 1 98 ? -5.608 -13.956 -10.996 1.00 92.44 98 TYR A C 1
ATOM 762 O O . TYR A 1 98 ? -6.415 -14.819 -10.642 1.00 92.44 98 TYR A O 1
ATOM 770 N N . LEU A 1 99 ? -4.958 -13.186 -10.114 1.00 92.19 99 LEU A N 1
ATOM 771 C CA . LEU A 1 99 ? -5.105 -13.338 -8.663 1.00 92.19 99 LEU A CA 1
ATOM 772 C C . LEU A 1 99 ? -6.553 -13.126 -8.214 1.00 92.19 99 LEU A C 1
ATOM 774 O O . LEU A 1 99 ? -7.102 -13.982 -7.519 1.00 92.19 99 LEU A O 1
ATOM 778 N N . VAL A 1 100 ? -7.189 -12.025 -8.628 1.00 92.94 100 VAL A N 1
ATOM 779 C CA . VAL A 1 100 ? -8.573 -11.736 -8.224 1.00 92.94 100 VAL A CA 1
ATOM 780 C C . VAL A 1 100 ? -9.547 -12.784 -8.769 1.00 92.94 100 VAL A C 1
ATOM 782 O O . VAL A 1 100 ? -10.421 -13.243 -8.038 1.00 92.94 100 VAL A O 1
ATOM 785 N N . SER A 1 101 ? -9.348 -13.250 -10.005 1.00 91.00 101 SER A N 1
ATOM 786 C CA . SER A 1 101 ? -10.220 -14.254 -10.630 1.00 91.00 101 SER A CA 1
ATOM 787 C C . SER A 1 101 ? -10.090 -15.639 -9.997 1.00 91.00 101 SER A C 1
ATOM 789 O O . SER A 1 101 ? -11.057 -16.397 -9.959 1.00 91.00 101 SER A O 1
ATOM 791 N N . ARG A 1 102 ? -8.891 -16.008 -9.533 1.00 90.94 102 ARG A N 1
ATOM 792 C CA . ARG A 1 102 ? -8.639 -17.323 -8.921 1.00 90.94 102 ARG A CA 1
ATOM 793 C C . ARG A 1 102 ? -9.025 -17.380 -7.453 1.00 90.94 102 ARG A C 1
ATOM 795 O O . ARG A 1 102 ? -9.372 -18.459 -6.980 1.00 90.94 102 ARG A O 1
ATOM 802 N N . MET A 1 103 ? -8.926 -16.255 -6.752 1.00 88.56 103 MET A N 1
ATOM 803 C CA . MET A 1 103 ? -9.149 -16.192 -5.309 1.00 88.56 103 MET A CA 1
ATOM 804 C C . MET A 1 103 ? -10.566 -15.791 -4.932 1.00 88.56 103 MET A C 1
ATOM 806 O O . MET A 1 103 ? -11.010 -16.179 -3.859 1.00 88.56 103 MET A O 1
ATOM 810 N N . ASP A 1 104 ? -11.262 -15.052 -5.799 1.00 89.88 104 ASP A N 1
ATOM 811 C CA . ASP A 1 104 ? -12.622 -14.556 -5.550 1.00 89.88 104 ASP A CA 1
ATOM 812 C C . ASP A 1 104 ? -12.741 -13.765 -4.230 1.00 89.88 104 ASP A C 1
ATOM 814 O O . ASP A 1 104 ? -13.730 -13.834 -3.503 1.00 89.88 104 ASP A O 1
ATOM 818 N N . VAL A 1 105 ? -11.692 -13.001 -3.906 1.00 92.56 105 VAL A N 1
ATOM 819 C CA . VAL A 1 105 ? -11.641 -12.095 -2.750 1.00 92.56 105 VAL A CA 1
ATOM 820 C C . VAL A 1 105 ? -11.277 -10.680 -3.196 1.00 92.56 105 VAL A C 1
ATOM 822 O O . VAL A 1 105 ? -10.644 -10.517 -4.243 1.00 92.56 105 VAL A O 1
ATOM 825 N N . PRO A 1 106 ? -11.637 -9.636 -2.424 1.00 95.31 106 PRO A N 1
ATOM 826 C CA . PRO A 1 106 ? -11.306 -8.263 -2.784 1.00 95.31 106 PRO A CA 1
ATOM 827 C C . PRO A 1 106 ? -9.799 -8.072 -2.997 1.00 95.31 106 PRO A C 1
ATOM 829 O O . PRO A 1 106 ? -8.993 -8.434 -2.137 1.00 95.31 106 PRO A O 1
ATOM 832 N N . LEU A 1 107 ? -9.426 -7.454 -4.121 1.00 96.38 107 LEU A N 1
ATOM 833 C CA . LEU A 1 107 ? -8.052 -7.058 -4.421 1.00 96.38 107 LEU A CA 1
ATOM 834 C C . LEU A 1 107 ? -7.970 -5.537 -4.497 1.00 96.38 107 LEU A C 1
ATOM 836 O O . LEU A 1 107 ? -8.538 -4.914 -5.394 1.00 96.38 107 LEU A O 1
ATOM 840 N N . LEU A 1 108 ? -7.250 -4.941 -3.550 1.00 97.25 108 LEU A N 1
ATOM 841 C CA . LEU A 1 108 ? -6.991 -3.506 -3.513 1.00 97.25 108 LEU A CA 1
ATOM 842 C C . LEU A 1 108 ? -5.578 -3.230 -4.010 1.00 97.25 108 LEU A C 1
ATOM 844 O O . LEU A 1 108 ? -4.636 -3.864 -3.539 1.00 97.25 108 LEU A O 1
ATOM 848 N N . TYR A 1 109 ? -5.405 -2.257 -4.901 1.00 96.50 109 TYR A N 1
ATOM 849 C CA . TYR A 1 109 ? -4.082 -1.924 -5.426 1.00 96.50 109 TYR A CA 1
ATOM 850 C C . TYR A 1 109 ? -3.784 -0.426 -5.412 1.00 96.50 109 TYR A C 1
ATOM 852 O O . TYR A 1 109 ? -4.680 0.424 -5.476 1.00 96.50 109 TYR A O 1
ATOM 860 N N . VAL A 1 110 ? -2.494 -0.108 -5.331 1.00 95.56 110 VAL A N 1
ATOM 861 C CA . VAL A 1 110 ? -1.944 1.211 -5.655 1.00 95.56 110 VAL A CA 1
ATOM 862 C C . VAL A 1 110 ? -0.985 1.070 -6.836 1.00 95.56 110 VAL A C 1
ATOM 864 O O . VAL A 1 110 ? -0.320 0.044 -6.932 1.00 95.56 110 VAL A O 1
ATOM 867 N N . PRO A 1 111 ? -0.894 2.071 -7.727 1.00 92.94 111 PRO A N 1
ATOM 868 C CA . PRO A 1 111 ? 0.060 2.031 -8.820 1.00 92.94 111 PRO A CA 1
ATOM 869 C C . PRO A 1 111 ? 1.486 2.211 -8.294 1.00 92.94 111 PRO A C 1
ATOM 871 O O . PRO A 1 111 ? 1.732 3.036 -7.403 1.00 92.94 111 PRO A O 1
ATOM 874 N N . GLY A 1 112 ? 2.419 1.470 -8.868 1.00 89.88 112 GLY A N 1
ATOM 875 C CA . GLY A 1 112 ? 3.846 1.685 -8.714 1.00 89.88 112 GLY A CA 1
ATOM 876 C C . GLY A 1 112 ? 4.380 2.722 -9.699 1.00 89.88 112 GLY A C 1
ATOM 877 O O . GLY A 1 112 ? 3.610 3.425 -10.363 1.00 89.88 112 GLY A O 1
ATOM 878 N N . ASN A 1 113 ? 5.698 2.918 -9.740 1.00 85.19 113 ASN A N 1
ATOM 879 C CA . ASN A 1 113 ? 6.285 3.932 -10.620 1.00 85.19 113 ASN A CA 1
ATOM 880 C C . ASN A 1 113 ? 6.467 3.508 -12.075 1.00 85.19 113 ASN A C 1
ATOM 882 O O . ASN A 1 113 ? 6.612 4.392 -12.926 1.00 85.19 113 ASN A O 1
ATOM 886 N N . HIS A 1 114 ? 6.500 2.208 -12.344 1.00 81.19 114 HIS A N 1
ATOM 887 C CA . HIS A 1 114 ? 6.558 1.633 -13.683 1.00 81.19 114 HIS A CA 1
ATOM 888 C C . HIS A 1 114 ? 5.174 1.392 -14.287 1.00 81.19 114 HIS A C 1
ATOM 890 O O . HIS A 1 114 ? 5.073 1.262 -15.507 1.00 81.19 114 HIS A O 1
ATOM 896 N N . ASP A 1 115 ? 4.121 1.414 -13.470 1.00 81.81 115 ASP A N 1
ATOM 897 C CA . ASP A 1 115 ? 2.752 1.266 -13.956 1.00 81.81 115 ASP A CA 1
ATOM 898 C C . ASP A 1 115 ? 2.346 2.394 -14.915 1.00 81.81 115 ASP A C 1
ATOM 900 O O . ASP A 1 115 ? 2.688 3.573 -14.736 1.00 81.81 115 ASP A O 1
ATOM 904 N N . GLU A 1 116 ? 1.556 2.024 -15.925 1.00 75.75 116 GLU A N 1
ATOM 905 C CA . GLU A 1 116 ? 0.980 2.969 -16.875 1.00 75.75 116 GLU A CA 1
ATOM 906 C C . GLU A 1 116 ? 0.089 4.011 -16.180 1.00 75.75 116 GLU A C 1
ATOM 908 O O . GLU A 1 116 ? -0.457 3.802 -15.090 1.00 75.75 116 GLU A O 1
ATOM 913 N N . SER A 1 117 ? -0.087 5.166 -16.831 1.00 75.44 117 SER A N 1
ATOM 914 C CA . SER A 1 117 ? -1.035 6.164 -16.338 1.00 75.44 117 SER A CA 1
ATOM 915 C C . SER A 1 117 ? -2.447 5.585 -16.348 1.00 75.44 117 SER A C 1
ATOM 917 O O . SER A 1 117 ? -2.963 5.193 -17.393 1.00 75.44 117 SER A O 1
ATOM 919 N N . LEU A 1 118 ? -3.088 5.597 -15.181 1.00 74.31 118 LEU A N 1
ATOM 920 C CA . LEU A 1 118 ? -4.487 5.203 -15.015 1.00 74.31 118 LEU A CA 1
ATOM 921 C C . LEU A 1 118 ? -5.457 6.348 -15.353 1.00 74.31 118 LEU A C 1
ATOM 923 O O . LEU A 1 118 ? -6.667 6.224 -15.155 1.00 74.31 118 LEU A O 1
ATOM 927 N N . GLU A 1 119 ? -4.945 7.487 -15.827 1.00 67.19 119 GLU A N 1
ATOM 928 C CA . GLU A 1 119 ? -5.788 8.562 -16.337 1.00 67.19 119 GLU A CA 1
ATOM 929 C C . GLU A 1 119 ? -6.390 8.156 -17.691 1.00 67.19 119 GLU A C 1
ATOM 931 O O . GLU A 1 119 ? -5.661 7.693 -18.576 1.00 67.19 119 GLU A O 1
ATOM 936 N N . PRO A 1 120 ? -7.711 8.332 -17.891 1.00 61.34 120 PRO A N 1
ATOM 937 C CA . PRO A 1 120 ? -8.318 8.129 -19.198 1.00 61.34 120 PRO A CA 1
ATOM 938 C C . PRO A 1 120 ? -7.598 8.999 -20.228 1.00 61.34 120 PRO A C 1
ATOM 940 O O . PRO A 1 120 ? -7.478 10.211 -20.040 1.00 61.34 120 PRO A O 1
ATOM 943 N N . ARG A 1 121 ? -7.115 8.391 -21.316 1.00 61.31 121 ARG A N 1
ATOM 944 C CA . ARG A 1 121 ? -6.480 9.146 -22.402 1.00 61.31 121 ARG A CA 1
ATOM 945 C C . ARG A 1 121 ? -7.485 10.169 -22.944 1.00 61.31 121 ARG A C 1
ATOM 947 O O . ARG A 1 121 ? -8.627 9.807 -23.236 1.00 61.31 121 ARG A O 1
ATOM 954 N N . ASP A 1 122 ? -7.070 11.430 -23.078 1.00 59.31 122 ASP A N 1
ATOM 955 C CA . ASP A 1 122 ? -7.893 12.458 -23.720 1.00 59.31 122 ASP A CA 1
ATOM 956 C C . ASP A 1 122 ? -7.983 12.158 -25.220 1.00 59.31 122 ASP A C 1
ATOM 958 O O . ASP A 1 122 ? -7.083 12.447 -26.008 1.00 59.31 122 ASP A O 1
ATOM 962 N N . MET A 1 123 ? -9.080 11.505 -25.590 1.00 60.78 123 MET A N 1
ATOM 963 C CA . MET A 1 123 ? -9.395 11.115 -26.961 1.00 60.78 123 MET A CA 1
ATOM 964 C C . MET A 1 123 ? -10.645 11.850 -27.452 1.00 60.78 123 MET A C 1
ATOM 966 O O . MET A 1 123 ? -11.399 11.324 -28.269 1.00 60.78 123 MET A O 1
ATOM 970 N N . SER A 1 124 ? -10.872 13.076 -26.958 1.00 60.03 124 SER A N 1
ATOM 971 C CA . SER A 1 124 ? -11.969 13.957 -27.394 1.00 60.03 124 SER A CA 1
ATOM 972 C C . SER A 1 124 ? -11.975 14.236 -28.906 1.00 60.03 124 SER A C 1
ATOM 974 O O . SER A 1 124 ? -13.000 14.635 -29.453 1.00 60.03 124 SER A O 1
ATOM 976 N N . TRP A 1 125 ? -10.857 13.969 -29.587 1.00 62.25 125 TRP A N 1
ATOM 977 C CA . TRP A 1 125 ? -10.666 14.095 -31.030 1.00 62.25 125 TRP A CA 1
ATOM 978 C C . TRP A 1 125 ? -11.081 12.854 -31.853 1.00 62.25 125 TRP A C 1
ATOM 980 O O . TRP A 1 125 ? -11.114 12.938 -33.081 1.00 62.25 125 TRP A O 1
ATOM 990 N N . MET A 1 126 ? -11.404 11.709 -31.231 1.00 59.69 126 MET A N 1
ATOM 991 C CA . MET A 1 126 ? -11.760 10.474 -31.948 1.00 59.69 126 MET A CA 1
ATOM 992 C C . MET A 1 126 ? -13.282 10.397 -32.222 1.00 59.69 126 MET A C 1
ATOM 994 O O . MET A 1 126 ? -14.070 10.450 -31.275 1.00 59.69 126 MET A O 1
ATOM 998 N N . PRO A 1 127 ? -13.735 10.212 -33.481 1.00 57.09 127 PRO A N 1
ATOM 999 C CA . PRO A 1 127 ? -15.159 10.273 -33.842 1.00 57.09 127 PRO A CA 1
ATOM 1000 C C . PRO A 1 127 ? -16.003 9.077 -33.367 1.00 57.09 127 PRO A C 1
ATOM 1002 O O . PRO A 1 127 ? -17.230 9.131 -33.431 1.00 57.09 127 PRO A O 1
ATOM 1005 N N . LEU A 1 128 ? -15.380 8.006 -32.866 1.00 56.78 128 LEU A N 1
ATOM 1006 C CA . LEU A 1 128 ? -16.067 6.823 -32.358 1.00 56.78 128 LEU A CA 1
ATOM 1007 C C . LEU A 1 128 ? -15.658 6.594 -30.899 1.00 56.78 128 LEU A C 1
ATOM 1009 O O . LEU A 1 128 ? -14.509 6.254 -30.620 1.00 56.78 128 LEU A O 1
ATOM 1013 N N . ARG A 1 129 ? -16.608 6.758 -29.967 1.00 54.81 129 ARG A N 1
ATOM 1014 C CA . ARG A 1 129 ? -16.496 6.255 -28.589 1.00 54.81 129 ARG A CA 1
ATOM 1015 C C . ARG A 1 129 ? -16.515 4.726 -28.634 1.00 54.81 129 ARG A C 1
ATOM 1017 O O . ARG A 1 129 ? -17.518 4.110 -28.292 1.00 54.81 129 ARG A O 1
ATOM 1024 N N . ALA A 1 130 ? -15.434 4.108 -29.104 1.00 53.97 130 ALA A N 1
ATOM 1025 C CA . ALA A 1 130 ? -15.165 2.734 -28.720 1.00 53.97 130 ALA A CA 1
ATOM 1026 C C . ALA A 1 130 ? -15.153 2.728 -27.187 1.00 53.97 130 ALA A C 1
ATOM 1028 O O . ALA A 1 130 ? -14.517 3.595 -26.581 1.00 53.97 130 ALA A O 1
ATOM 1029 N N . GLU A 1 131 ? -15.925 1.833 -26.573 1.00 54.91 131 GLU A N 1
ATOM 1030 C CA . GLU A 1 131 ? -15.891 1.585 -25.133 1.00 54.91 131 GLU A CA 1
ATOM 1031 C C . GLU A 1 131 ? -14.499 1.045 -24.804 1.00 54.91 131 GLU A C 1
ATOM 1033 O O . GLU A 1 131 ? -14.258 -0.159 -24.778 1.00 54.91 131 GLU A O 1
ATOM 1038 N N . LEU A 1 132 ? -13.534 1.956 -24.693 1.00 55.69 132 LEU A N 1
ATOM 1039 C CA . LEU A 1 132 ? -12.167 1.609 -24.374 1.00 55.69 132 LEU A CA 1
ATOM 1040 C C . LEU A 1 132 ? -12.159 0.992 -22.973 1.00 55.69 132 LEU A C 1
ATOM 1042 O O . LEU A 1 132 ? -12.910 1.453 -22.103 1.00 55.69 132 LEU A O 1
ATOM 1046 N N . PRO A 1 133 ? -11.318 -0.030 -22.749 1.00 59.72 133 PRO A N 1
ATOM 1047 C CA . PRO A 1 133 ? -11.181 -0.622 -21.433 1.00 59.72 133 PRO A CA 1
ATOM 1048 C C . PRO A 1 133 ? -10.855 0.470 -20.413 1.00 59.72 133 PRO A C 1
ATOM 1050 O O . PRO A 1 133 ? -10.060 1.374 -20.687 1.00 59.72 133 PRO A O 1
ATOM 1053 N N . ILE A 1 134 ? -11.484 0.393 -19.239 1.00 64.94 134 ILE A N 1
ATOM 1054 C CA . ILE A 1 134 ? -11.123 1.244 -18.104 1.00 64.94 134 ILE A CA 1
ATOM 1055 C C . ILE A 1 134 ? -9.632 0.999 -17.837 1.00 64.94 134 ILE A C 1
ATOM 1057 O O . ILE A 1 134 ? -9.264 -0.160 -17.647 1.00 64.94 134 ILE A O 1
ATOM 1061 N N . PRO A 1 135 ? -8.773 2.034 -17.850 1.00 72.19 135 PRO A N 1
ATOM 1062 C CA . PRO A 1 135 ? -7.342 1.837 -17.673 1.00 72.19 135 PRO A CA 1
ATOM 1063 C C . PRO A 1 135 ? -7.058 1.232 -16.291 1.00 72.19 135 PRO A C 1
ATOM 1065 O O . PRO A 1 135 ? -7.471 1.787 -15.269 1.00 72.19 135 PRO A O 1
ATOM 1068 N N . GLY A 1 136 ? -6.365 0.091 -16.282 1.00 82.81 136 GLY A N 1
ATOM 1069 C CA . GLY A 1 136 ? -6.030 -0.683 -15.086 1.00 82.81 136 GLY A CA 1
ATOM 1070 C C . GLY A 1 136 ? -6.524 -2.140 -15.120 1.00 82.81 136 GLY A C 1
ATOM 1071 O O . GLY A 1 136 ? -7.282 -2.515 -16.020 1.00 82.81 136 GLY A O 1
ATOM 1072 N N . PRO A 1 137 ? -6.108 -2.953 -14.133 1.00 87.06 137 PRO A N 1
ATOM 1073 C CA . PRO A 1 137 ? -6.538 -4.339 -13.987 1.00 87.06 137 PRO A CA 1
ATOM 1074 C C . PRO A 1 137 ? -8.041 -4.431 -13.701 1.00 87.06 137 PRO A C 1
ATOM 1076 O O . PRO A 1 137 ? -8.577 -3.730 -12.837 1.00 87.06 137 PRO A O 1
ATOM 1079 N N . GLN A 1 138 ? -8.731 -5.317 -14.412 1.00 89.44 138 GLN A N 1
ATOM 1080 C CA . GLN A 1 138 ? -10.154 -5.574 -14.214 1.00 89.44 138 GLN A CA 1
ATOM 1081 C C . GLN A 1 138 ? -10.414 -6.371 -12.926 1.00 89.44 138 GLN A C 1
ATOM 1083 O O . GLN A 1 138 ? -9.588 -7.150 -12.457 1.00 89.44 138 GLN A O 1
ATOM 1088 N N . GLY A 1 139 ? -11.576 -6.148 -12.308 1.00 88.38 139 GLY A N 1
ATOM 1089 C CA . GLY A 1 139 ? -11.954 -6.808 -11.048 1.00 88.38 139 GLY A CA 1
ATOM 1090 C C . GLY A 1 139 ? -11.186 -6.331 -9.807 1.00 88.38 139 GLY A C 1
ATOM 1091 O O . GLY A 1 139 ? -11.541 -6.715 -8.698 1.00 88.38 139 GLY A O 1
ATOM 1092 N N . CYS A 1 140 ? -10.187 -5.463 -9.974 1.00 92.69 140 CYS A N 1
ATOM 1093 C CA . CYS A 1 140 ? -9.367 -4.916 -8.900 1.00 92.69 140 CYS A CA 1
ATOM 1094 C C . CYS A 1 140 ? -9.792 -3.481 -8.549 1.00 92.69 140 CYS A C 1
ATOM 1096 O O . CYS A 1 140 ? -10.153 -2.688 -9.420 1.00 92.69 140 CYS A O 1
ATOM 1098 N N . ASP A 1 141 ? -9.685 -3.107 -7.275 1.00 93.81 141 ASP A N 1
ATOM 1099 C CA . ASP A 1 141 ? -10.050 -1.776 -6.792 1.00 93.81 141 ASP A CA 1
ATOM 1100 C C . ASP A 1 141 ? -8.814 -0.889 -6.592 1.00 93.81 141 ASP A C 1
ATOM 1102 O O . ASP A 1 141 ? -7.997 -1.098 -5.692 1.00 93.81 141 ASP A O 1
ATOM 1106 N N . ASN A 1 142 ? -8.709 0.177 -7.391 1.00 94.31 142 ASN A N 1
ATOM 1107 C CA . ASN A 1 142 ? -7.672 1.190 -7.208 1.00 94.31 142 ASN A CA 1
ATOM 1108 C C . ASN A 1 142 ? -7.967 2.058 -5.973 1.00 94.31 142 ASN A C 1
ATOM 1110 O O . ASN A 1 142 ? -8.939 2.833 -5.953 1.00 94.31 142 ASN A O 1
ATOM 1114 N N . ILE A 1 143 ? -7.090 1.982 -4.970 1.00 95.44 143 ILE A N 1
ATOM 1115 C CA . ILE A 1 143 ? -7.190 2.738 -3.714 1.00 95.44 143 ILE A CA 1
ATOM 1116 C C . ILE A 1 143 ? -6.239 3.939 -3.638 1.00 95.44 143 ILE A C 1
ATOM 1118 O O . ILE A 1 143 ? -6.143 4.584 -2.590 1.00 95.44 143 ILE A O 1
ATOM 1122 N N . ASP A 1 144 ? -5.578 4.298 -4.735 1.00 95.19 144 ASP A N 1
ATOM 1123 C CA . ASP A 1 144 ? -4.645 5.418 -4.785 1.00 95.19 144 ASP A CA 1
ATOM 1124 C C . ASP A 1 144 ? -5.299 6.766 -4.437 1.00 95.19 144 ASP A C 1
ATOM 1126 O O . ASP A 1 144 ? -6.271 7.222 -5.048 1.00 95.19 144 ASP A O 1
ATOM 1130 N N . GLY A 1 145 ? -4.782 7.409 -3.388 1.00 94.12 145 GLY A N 1
ATOM 1131 C CA . GLY A 1 145 ? -5.324 8.638 -2.815 1.00 94.12 145 GLY A CA 1
ATOM 1132 C C . GLY A 1 145 ? -6.700 8.468 -2.160 1.00 94.12 145 GLY A C 1
ATOM 1133 O O . GLY A 1 145 ? -7.346 9.469 -1.821 1.00 94.12 145 GLY A O 1
ATOM 1134 N N . ARG A 1 146 ? -7.186 7.237 -1.980 1.00 93.75 146 ARG A N 1
ATOM 1135 C CA . ARG A 1 146 ? -8.531 6.919 -1.480 1.00 93.75 146 ARG A CA 1
ATOM 1136 C C . ARG A 1 146 ? -8.467 6.222 -0.122 1.00 93.75 146 ARG A C 1
ATOM 1138 O O . ARG A 1 146 ? -7.421 5.790 0.347 1.00 93.75 146 ARG A O 1
ATOM 1145 N N . VAL A 1 147 ? -9.628 6.177 0.531 1.00 93.62 147 VAL A N 1
ATOM 1146 C CA . VAL A 1 147 ? -9.845 5.460 1.793 1.00 93.62 147 VAL A CA 1
ATOM 1147 C C . VAL A 1 147 ? -11.068 4.578 1.614 1.00 93.62 147 VAL A C 1
ATOM 1149 O O . VAL A 1 147 ? -12.171 5.118 1.443 1.00 93.62 147 VAL A O 1
ATOM 1152 N N . VAL A 1 148 ? -10.875 3.270 1.696 1.00 93.50 148 VAL A N 1
ATOM 1153 C CA . VAL A 1 148 ? -11.909 2.243 1.547 1.00 93.50 148 VAL A CA 1
ATOM 1154 C C . VAL A 1 148 ? -12.098 1.475 2.854 1.00 93.50 148 VAL A C 1
ATOM 1156 O O . VAL A 1 148 ? -11.320 1.631 3.797 1.00 93.50 148 VAL A O 1
ATOM 1159 N N . GLU A 1 149 ? -13.177 0.705 2.931 1.00 92.19 149 GLU A N 1
ATOM 1160 C CA . GLU A 1 149 ? -13.486 -0.148 4.073 1.00 92.19 149 GLU A CA 1
ATOM 1161 C C . GLU A 1 149 ? -13.873 -1.531 3.557 1.00 92.19 149 GLU A C 1
ATOM 1163 O O . GLU A 1 149 ? -14.809 -1.643 2.766 1.00 92.19 149 GLU A O 1
ATOM 1168 N N . VAL A 1 150 ? -13.125 -2.556 3.965 1.00 91.00 150 VAL A N 1
ATOM 1169 C CA . VAL A 1 150 ? -13.269 -3.940 3.490 1.00 91.00 150 VAL A CA 1
ATOM 1170 C C . VAL A 1 150 ? -13.108 -4.871 4.685 1.00 91.00 150 VAL A C 1
ATOM 1172 O O . VAL A 1 150 ? -12.194 -4.676 5.477 1.00 91.00 150 VAL A O 1
ATOM 1175 N N . HIS A 1 151 ? -14.027 -5.824 4.870 1.00 88.56 151 HIS A N 1
ATOM 1176 C CA . HIS A 1 151 ? -14.076 -6.708 6.051 1.00 88.56 151 HIS A CA 1
ATOM 1177 C C . HIS A 1 151 ? -13.967 -5.959 7.394 1.00 88.56 151 HIS A C 1
ATOM 1179 O O . HIS A 1 151 ? -13.365 -6.418 8.357 1.00 88.56 151 HIS A O 1
ATOM 1185 N N . GLY A 1 152 ? -14.535 -4.751 7.454 1.00 88.19 152 GLY A N 1
ATOM 1186 C CA . GLY A 1 152 ? -14.449 -3.887 8.626 1.00 88.19 152 GLY A CA 1
ATOM 1187 C C . GLY A 1 152 ? -13.083 -3.226 8.834 1.00 88.19 152 GLY A C 1
ATOM 1188 O O . GLY A 1 152 ? -12.976 -2.426 9.753 1.00 88.19 152 GLY A O 1
ATOM 1189 N N . LEU A 1 153 ? -12.072 -3.470 8.004 1.00 91.38 153 LEU A N 1
ATOM 1190 C CA . LEU A 1 153 ? -10.783 -2.781 8.050 1.00 91.38 153 LEU A CA 1
ATOM 1191 C C . LEU A 1 153 ? -10.834 -1.495 7.238 1.00 91.38 153 LEU A C 1
ATOM 1193 O O . LEU A 1 153 ? -11.303 -1.474 6.098 1.00 91.38 153 LEU A O 1
ATOM 1197 N N . ARG A 1 154 ? -10.307 -0.410 7.802 1.00 93.56 154 ARG A N 1
ATOM 1198 C CA . ARG A 1 154 ? -10.173 0.868 7.112 1.00 93.56 154 ARG A CA 1
ATOM 1199 C C . ARG A 1 154 ? -8.800 0.980 6.467 1.00 93.56 154 ARG A C 1
ATOM 1201 O O . ARG A 1 154 ? -7.784 1.065 7.158 1.00 93.56 154 ARG A O 1
ATOM 1208 N N . ILE A 1 155 ? -8.797 1.052 5.143 1.00 96.12 155 ILE A N 1
ATOM 1209 C CA . ILE A 1 155 ? -7.599 0.919 4.315 1.00 96.12 155 ILE A CA 1
ATOM 1210 C C . ILE A 1 155 ? -7.416 2.193 3.496 1.00 96.12 155 ILE A C 1
ATOM 1212 O O . ILE A 1 155 ? -8.378 2.730 2.939 1.00 96.12 155 ILE A O 1
ATOM 1216 N N . ALA A 1 156 ? -6.192 2.710 3.437 1.00 96.88 156 ALA A N 1
ATOM 1217 C CA . ALA A 1 156 ? -5.849 3.881 2.639 1.00 96.88 156 ALA A CA 1
ATOM 1218 C C . ALA A 1 156 ? -4.654 3.596 1.730 1.00 96.88 156 ALA A C 1
ATOM 1220 O O . ALA A 1 156 ? -3.719 2.925 2.156 1.00 96.88 156 ALA A O 1
ATOM 1221 N N . GLY A 1 157 ? -4.681 4.129 0.507 1.00 96.69 157 GLY A N 1
ATOM 1222 C CA . GLY A 1 157 ? -3.648 3.892 -0.502 1.00 96.69 157 GLY A CA 1
ATOM 1223 C C . GLY A 1 157 ? -2.944 5.167 -0.966 1.00 96.69 157 GLY A C 1
ATOM 1224 O O . GLY A 1 157 ? -3.595 6.198 -1.159 1.00 96.69 157 GLY A O 1
ATOM 1225 N N . LEU A 1 158 ? -1.627 5.103 -1.180 1.00 96.38 158 LEU A N 1
ATOM 1226 C CA . LEU A 1 158 ? -0.854 6.092 -1.945 1.00 96.38 158 LEU A CA 1
ATOM 1227 C C . LEU A 1 158 ? 0.207 5.408 -2.811 1.00 96.38 158 LEU A C 1
ATOM 1229 O O . LEU A 1 158 ? 1.220 4.935 -2.302 1.00 96.38 158 LEU A O 1
ATOM 1233 N N . GLY A 1 159 ? -0.014 5.412 -4.120 1.00 93.69 159 GLY A N 1
ATOM 1234 C CA . GLY A 1 159 ? 0.924 4.887 -5.105 1.00 93.69 159 GLY A CA 1
ATOM 1235 C C . GLY A 1 159 ? 2.044 5.852 -5.489 1.00 93.69 159 GLY A C 1
ATOM 1236 O O . GLY A 1 159 ? 2.055 7.027 -5.102 1.00 93.69 159 GLY A O 1
ATOM 1237 N N . GLY A 1 160 ? 2.955 5.334 -6.307 1.00 91.12 160 GLY A N 1
ATOM 1238 C CA . GLY A 1 160 ? 4.089 6.033 -6.898 1.00 91.12 160 GLY A CA 1
ATOM 1239 C C . GLY A 1 160 ? 5.344 6.115 -6.032 1.00 91.12 160 GLY A C 1
ATOM 1240 O O . GLY A 1 160 ? 5.346 5.774 -4.846 1.00 91.12 160 GLY A O 1
ATOM 1241 N N . SER A 1 161 ? 6.421 6.612 -6.642 1.00 89.69 161 SER A N 1
ATOM 1242 C CA . SER A 1 161 ? 7.747 6.716 -6.022 1.00 89.69 161 SER A CA 1
ATOM 1243 C C . SER A 1 161 ? 8.398 8.085 -6.200 1.00 89.69 161 SER A C 1
ATOM 1245 O O . SER A 1 161 ? 7.836 9.003 -6.814 1.00 89.69 161 SER A O 1
ATOM 1247 N N . VAL A 1 162 ? 9.561 8.258 -5.564 1.00 87.06 162 VAL A N 1
ATOM 1248 C CA . VAL A 1 162 ? 10.367 9.478 -5.674 1.00 87.06 162 VAL A CA 1
ATOM 1249 C C . VAL A 1 162 ? 10.811 9.631 -7.120 1.00 87.06 162 VAL A C 1
ATOM 1251 O O . VAL A 1 162 ? 11.298 8.684 -7.720 1.00 87.06 162 VAL A O 1
ATOM 1254 N N . ARG A 1 163 ? 10.666 10.828 -7.689 1.00 85.25 163 ARG A N 1
ATOM 1255 C CA . ARG A 1 163 ? 11.068 11.072 -9.076 1.00 85.25 163 ARG A CA 1
ATOM 1256 C C . ARG A 1 163 ? 12.575 10.901 -9.274 1.00 85.25 163 ARG A C 1
ATOM 1258 O O . ARG A 1 163 ? 13.352 11.691 -8.743 1.00 85.25 163 ARG A O 1
ATOM 1265 N N . TYR A 1 164 ? 12.945 9.943 -10.117 1.00 80.25 164 TYR A N 1
ATOM 1266 C CA . TYR A 1 164 ? 14.303 9.753 -10.639 1.00 80.25 164 TYR A CA 1
ATOM 1267 C C . TYR A 1 164 ? 14.330 9.667 -12.178 1.00 80.25 164 TYR A C 1
ATOM 1269 O O . TYR A 1 164 ? 15.381 9.872 -12.782 1.00 80.25 164 TYR A O 1
ATOM 1277 N N . LYS A 1 165 ? 13.178 9.420 -12.819 1.00 80.62 165 LYS A N 1
ATOM 1278 C CA . LYS A 1 165 ? 12.950 9.484 -14.273 1.00 80.62 165 LYS A CA 1
ATOM 1279 C C . LYS A 1 165 ? 11.620 10.184 -14.574 1.00 80.62 165 LYS A C 1
ATOM 1281 O O . LYS A 1 165 ? 10.823 10.453 -13.675 1.00 80.62 165 LYS A O 1
ATOM 1286 N N . GLU A 1 166 ? 11.371 10.501 -15.839 1.00 75.50 166 GLU A N 1
ATOM 1287 C CA . GLU A 1 166 ? 10.032 10.919 -16.255 1.00 75.50 166 GLU A CA 1
ATOM 1288 C C . GLU A 1 166 ? 9.079 9.720 -16.226 1.00 75.50 166 GLU A C 1
ATOM 1290 O O . GLU A 1 166 ? 9.415 8.629 -16.683 1.00 75.50 166 GLU A O 1
ATOM 1295 N N . GLY A 1 167 ? 7.900 9.917 -15.639 1.00 79.19 167 GLY A N 1
ATOM 1296 C CA . GLY A 1 167 ? 6.870 8.892 -15.518 1.00 79.19 167 GLY A CA 1
ATOM 1297 C C . GLY A 1 167 ? 5.621 9.437 -14.818 1.00 79.19 167 GLY A C 1
ATOM 1298 O O . GLY A 1 167 ? 5.734 10.355 -13.997 1.00 79.19 167 GLY A O 1
ATOM 1299 N N . PRO A 1 168 ? 4.428 8.895 -15.121 1.00 83.69 168 PRO A N 1
ATOM 1300 C CA . PRO A 1 168 ? 3.158 9.413 -14.604 1.00 83.69 168 PRO A CA 1
ATOM 1301 C C . PRO A 1 168 ? 3.019 9.234 -13.085 1.00 83.69 168 PRO A C 1
ATOM 1303 O O . PRO A 1 168 ? 2.420 10.069 -12.409 1.00 83.69 168 PRO A O 1
ATOM 1306 N N . ASN A 1 169 ? 3.640 8.191 -12.530 1.00 87.56 169 ASN A N 1
ATOM 1307 C CA . ASN A 1 169 ? 3.539 7.812 -11.121 1.00 87.56 169 ASN A CA 1
ATOM 1308 C C . ASN A 1 169 ? 4.792 8.180 -10.301 1.00 87.56 169 ASN A C 1
ATOM 1310 O O . ASN A 1 169 ? 5.096 7.554 -9.287 1.00 87.56 169 ASN A O 1
ATOM 1314 N N . GLN A 1 170 ? 5.518 9.223 -10.719 1.00 90.69 170 GLN A N 1
ATOM 1315 C CA . GLN A 1 170 ? 6.731 9.701 -10.051 1.00 90.69 170 GLN A CA 1
ATOM 1316 C C . GLN A 1 170 ? 6.587 11.132 -9.524 1.00 90.69 170 GLN A C 1
ATOM 1318 O O . GLN A 1 170 ? 6.294 12.086 -10.259 1.00 90.69 170 GLN A O 1
ATOM 1323 N N . TYR A 1 171 ? 6.858 11.308 -8.232 1.00 91.31 171 TYR A N 1
ATOM 1324 C CA . TYR A 1 171 ? 6.527 12.526 -7.497 1.00 91.31 171 TYR A CA 1
ATOM 1325 C C . TYR A 1 171 ? 7.740 13.138 -6.797 1.00 91.3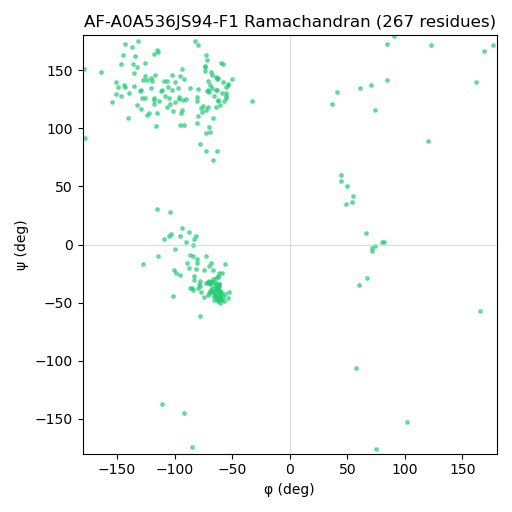1 171 TYR A C 1
ATOM 1327 O O . TYR A 1 171 ? 8.606 12.450 -6.260 1.00 91.31 171 TYR A O 1
ATOM 1335 N N . SER A 1 172 ? 7.771 14.469 -6.735 1.00 92.19 172 SER A N 1
ATOM 1336 C CA . SER A 1 172 ? 8.644 15.174 -5.795 1.00 92.19 172 SER A CA 1
ATOM 1337 C C . SER A 1 172 ? 8.117 15.051 -4.360 1.00 92.19 172 SER A C 1
ATOM 1339 O O . SER A 1 172 ? 6.929 14.788 -4.140 1.00 92.19 172 SER A O 1
ATOM 1341 N N . GLN A 1 173 ? 8.969 15.331 -3.365 1.00 93.00 173 GLN A N 1
ATOM 1342 C CA . GLN A 1 173 ? 8.559 15.375 -1.951 1.00 93.00 173 GLN A CA 1
ATOM 1343 C C . GLN A 1 173 ? 7.343 16.296 -1.734 1.00 93.00 173 GLN A C 1
ATOM 1345 O O . GLN A 1 173 ? 6.405 15.939 -1.022 1.00 93.00 173 GLN A O 1
ATOM 1350 N N . GLY A 1 174 ? 7.304 17.456 -2.403 1.00 93.19 174 GLY A N 1
ATOM 1351 C CA . GLY A 1 174 ? 6.182 18.396 -2.318 1.00 93.19 174 GLY A CA 1
ATOM 1352 C C . GLY A 1 174 ? 4.897 17.881 -2.976 1.00 93.19 174 GLY A C 1
ATOM 1353 O O . GLY A 1 174 ? 3.809 18.062 -2.427 1.00 93.19 174 GLY A O 1
ATOM 1354 N N . GLN A 1 175 ? 5.000 17.208 -4.127 1.00 94.88 175 GLN A N 1
ATOM 1355 C CA . GLN A 1 175 ? 3.842 16.615 -4.806 1.00 94.88 175 GLN A CA 1
ATOM 1356 C C . GLN A 1 175 ? 3.229 15.483 -3.976 1.00 94.88 175 GLN A C 1
ATOM 1358 O O . GLN A 1 175 ? 2.020 15.500 -3.726 1.00 94.88 175 GLN A O 1
ATOM 1363 N N . MET A 1 176 ? 4.057 14.561 -3.472 1.00 95.50 176 MET A N 1
ATOM 1364 C CA . MET A 1 176 ? 3.590 13.507 -2.572 1.00 95.50 176 MET A CA 1
ATOM 1365 C C . MET A 1 176 ? 3.046 14.093 -1.264 1.00 95.50 176 MET A C 1
ATOM 1367 O O . MET A 1 176 ? 1.996 13.672 -0.788 1.00 95.50 176 MET A O 1
ATOM 1371 N N . GLY A 1 177 ? 3.675 15.144 -0.729 1.00 95.19 177 GLY A N 1
ATOM 1372 C CA . GLY A 1 177 ? 3.182 15.878 0.438 1.00 95.19 177 GLY A CA 1
ATOM 1373 C C . GLY A 1 177 ? 1.766 16.428 0.260 1.00 95.19 177 GLY A C 1
ATOM 1374 O O . GLY A 1 177 ? 0.933 16.293 1.158 1.00 95.19 177 GLY A O 1
ATOM 1375 N N . ARG A 1 178 ? 1.445 16.989 -0.913 1.00 95.88 178 ARG A N 1
ATOM 1376 C CA . ARG A 1 178 ? 0.085 17.456 -1.239 1.00 95.88 178 ARG A CA 1
ATOM 1377 C C . ARG A 1 178 ? -0.911 16.297 -1.340 1.00 95.88 178 ARG A C 1
ATOM 1379 O O . ARG A 1 178 ? -2.032 16.425 -0.847 1.00 95.88 178 ARG A O 1
ATOM 1386 N N . ARG A 1 179 ? -0.519 15.173 -1.952 1.00 96.06 179 ARG A N 1
ATOM 1387 C CA . ARG A 1 179 ? -1.350 13.954 -2.041 1.00 96.06 179 ARG A CA 1
ATOM 1388 C C . ARG A 1 179 ? -1.643 13.384 -0.649 1.00 96.06 179 ARG A C 1
ATOM 1390 O O . ARG A 1 179 ? -2.806 13.183 -0.302 1.00 96.06 179 ARG A O 1
ATOM 1397 N N . ALA A 1 180 ? 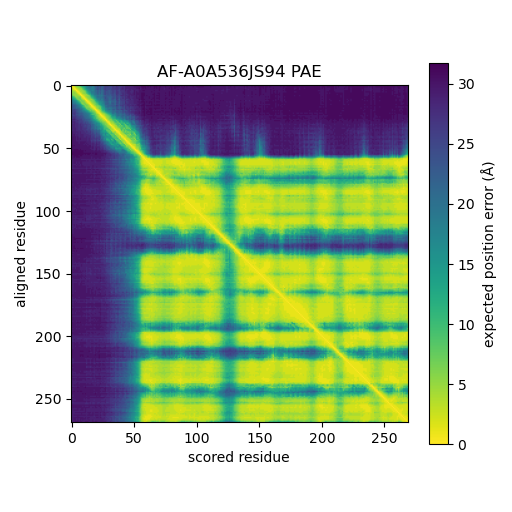-0.609 13.241 0.176 1.00 95.31 180 ALA A N 1
ATOM 1398 C CA . ALA A 1 180 ? -0.708 12.791 1.559 1.00 95.31 180 ALA A CA 1
ATOM 1399 C C . ALA A 1 180 ? -1.578 13.717 2.416 1.00 95.31 180 ALA A C 1
ATOM 1401 O O . ALA A 1 180 ? -2.408 13.233 3.179 1.00 95.31 180 ALA A O 1
ATOM 1402 N N . LEU A 1 181 ? -1.464 15.040 2.253 1.00 94.69 181 LEU A N 1
ATOM 1403 C CA . LEU A 1 181 ? -2.316 15.996 2.964 1.00 94.69 181 LEU A CA 1
ATOM 1404 C C . LEU A 1 181 ? -3.796 15.839 2.584 1.00 94.69 181 LEU A C 1
ATOM 1406 O O . LEU A 1 181 ? -4.658 15.828 3.460 1.00 94.69 181 LEU A O 1
ATOM 1410 N N . LYS A 1 182 ? -4.112 15.673 1.292 1.00 95.00 182 LYS A N 1
ATOM 1411 C CA . LYS A 1 182 ? -5.492 15.407 0.846 1.00 95.00 182 LYS A CA 1
ATOM 1412 C C . LYS A 1 182 ? -6.039 14.119 1.469 1.00 95.00 182 LYS A C 1
ATOM 1414 O O . LYS A 1 182 ? -7.186 14.100 1.919 1.00 95.00 182 LYS A O 1
ATOM 1419 N N . LEU A 1 183 ? -5.226 13.063 1.521 1.00 94.06 183 LEU A N 1
ATOM 1420 C CA . LEU A 1 183 ? -5.602 11.801 2.156 1.00 94.06 183 LEU A CA 1
ATOM 1421 C C . LEU A 1 183 ? -5.809 11.964 3.669 1.00 94.06 183 LEU A C 1
ATOM 1423 O O . LEU A 1 183 ? -6.813 11.508 4.207 1.00 94.06 183 LEU A O 1
ATOM 1427 N N . GLU A 1 184 ? -4.912 12.679 4.344 1.00 93.25 184 GLU A N 1
ATOM 1428 C CA . GLU A 1 184 ? -4.990 12.998 5.770 1.00 93.25 184 GLU A CA 1
ATOM 1429 C C . GLU A 1 184 ? -6.281 13.750 6.120 1.00 93.25 184 GLU A C 1
ATOM 1431 O O . GLU A 1 184 ? -6.978 13.376 7.067 1.00 93.25 184 GLU A O 1
ATOM 1436 N N . LEU A 1 185 ? -6.657 14.756 5.327 1.00 93.06 185 LEU A N 1
ATOM 1437 C CA . LEU A 1 185 ? -7.921 15.475 5.501 1.00 93.06 185 LEU A CA 1
ATOM 1438 C C . LEU A 1 185 ? -9.125 14.534 5.352 1.00 93.06 185 LEU A C 1
ATOM 1440 O O . LEU A 1 185 ? -10.016 14.535 6.203 1.00 93.06 185 LEU A O 1
ATOM 1444 N N . ARG A 1 186 ? -9.132 13.669 4.328 1.00 90.69 186 ARG A N 1
ATOM 1445 C CA . ARG A 1 186 ? -10.183 12.648 4.143 1.00 90.69 186 ARG A CA 1
ATOM 1446 C C . ARG A 1 186 ? -10.253 11.690 5.331 1.00 90.69 186 ARG A C 1
ATOM 1448 O O . ARG A 1 186 ? -11.350 11.349 5.780 1.00 90.69 186 ARG A O 1
ATOM 1455 N N . LEU A 1 187 ? -9.102 11.274 5.858 1.00 90.31 187 LEU A N 1
ATOM 1456 C CA . LEU A 1 187 ? -9.022 10.385 7.011 1.00 90.31 187 LEU A CA 1
ATOM 1457 C C . LEU A 1 187 ? -9.627 11.027 8.261 1.00 90.31 187 LEU A C 1
ATOM 1459 O O . LEU A 1 187 ? -10.460 10.396 8.918 1.00 90.31 187 LEU A O 1
ATOM 1463 N N . ARG A 1 188 ? -9.271 12.285 8.544 1.00 88.88 188 ARG A N 1
ATOM 1464 C CA . ARG A 1 188 ? -9.800 13.054 9.679 1.00 88.88 188 ARG A CA 1
ATOM 1465 C C . ARG A 1 188 ? -11.305 13.293 9.557 1.00 88.88 188 ARG A C 1
ATOM 1467 O O . ARG A 1 188 ? -12.031 13.003 10.500 1.00 88.88 188 ARG A O 1
ATOM 1474 N N . LEU A 1 189 ? -11.792 13.712 8.387 1.00 86.81 189 LEU A N 1
ATOM 1475 C CA . LEU A 1 189 ? -13.224 13.941 8.148 1.00 86.81 189 LEU A CA 1
ATOM 1476 C C . LEU A 1 189 ? -14.060 12.674 8.369 1.00 86.81 189 LEU A C 1
ATOM 1478 O O . LEU A 1 189 ? -15.076 12.702 9.060 1.00 86.81 189 LEU A O 1
ATOM 1482 N N . LYS A 1 190 ? -13.618 11.538 7.822 1.00 80.12 190 LYS A N 1
ATOM 1483 C CA . LYS A 1 190 ? -14.285 10.247 8.040 1.00 80.12 190 LYS A CA 1
ATOM 1484 C C . LYS A 1 190 ? -14.153 9.765 9.495 1.00 80.12 190 LYS A C 1
ATOM 1486 O O . LYS A 1 190 ? 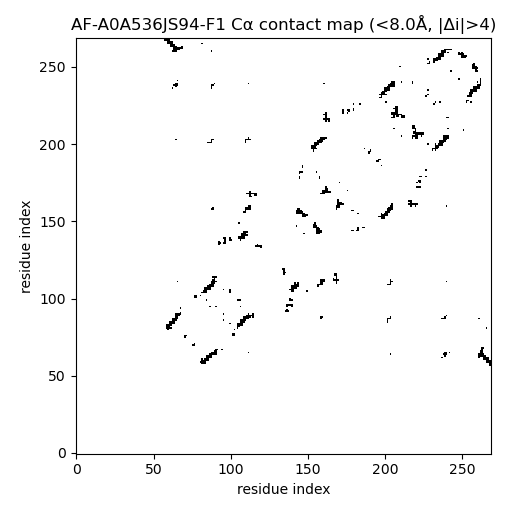-15.080 9.142 9.994 1.00 80.12 190 LYS A O 1
ATOM 1491 N N . ARG A 1 191 ? -13.047 10.065 10.196 1.00 78.56 191 ARG A N 1
ATOM 1492 C CA . ARG A 1 191 ? -12.885 9.748 11.631 1.00 78.56 191 ARG A CA 1
ATOM 1493 C C . ARG A 1 191 ? -13.886 10.522 12.488 1.00 78.56 191 ARG A C 1
ATOM 1495 O O . ARG A 1 191 ? -14.488 9.917 13.357 1.00 78.56 191 ARG A O 1
ATOM 1502 N N . VAL A 1 192 ? -14.113 11.806 12.217 1.00 70.75 192 VAL A N 1
ATOM 1503 C CA . VAL A 1 192 ? -15.133 12.593 12.936 1.00 70.75 192 VAL A CA 1
ATOM 1504 C C . VAL A 1 192 ? -16.537 12.012 12.728 1.00 70.75 192 VAL A C 1
ATOM 1506 O O . VAL A 1 192 ? -17.334 12.001 13.655 1.00 70.75 192 VAL A O 1
ATOM 1509 N N . ARG A 1 193 ? -16.834 11.483 11.534 1.00 69.38 193 ARG A N 1
ATOM 1510 C CA . ARG A 1 193 ? -18.156 10.915 11.213 1.00 69.38 193 ARG A CA 1
ATOM 1511 C C . ARG A 1 193 ? -18.385 9.499 11.747 1.00 69.38 193 ARG A C 1
ATOM 1513 O O . ARG A 1 193 ? -19.507 9.182 12.109 1.00 69.38 193 ARG A O 1
ATOM 1520 N N . ALA A 1 194 ? -17.357 8.651 11.739 1.00 71.56 194 ALA A N 1
ATOM 1521 C CA . ALA A 1 194 ? -17.490 7.221 12.036 1.00 71.56 194 ALA A CA 1
ATOM 1522 C C . ALA A 1 194 ? -16.772 6.777 13.323 1.00 71.56 194 ALA A C 1
ATOM 1524 O O . ALA A 1 194 ? -16.907 5.632 13.727 1.00 71.56 194 ALA A O 1
ATOM 1525 N N . GLY A 1 195 ? -15.945 7.627 13.938 1.00 70.69 195 GLY A N 1
ATOM 1526 C CA . GLY A 1 195 ? -15.167 7.306 15.143 1.00 70.69 195 GLY A CA 1
ATOM 1527 C C . GLY A 1 195 ? -13.997 6.331 14.939 1.00 70.69 195 GLY A C 1
ATOM 1528 O O . GLY A 1 195 ? -13.244 6.077 15.873 1.00 70.69 195 GLY A O 1
ATOM 1529 N N . ARG A 1 196 ? -13.793 5.788 13.731 1.00 76.38 196 ARG A N 1
ATOM 1530 C CA . ARG A 1 196 ? -12.814 4.710 13.481 1.00 76.38 196 ARG A CA 1
ATOM 1531 C C . ARG A 1 196 ? -11.430 5.232 13.079 1.00 76.38 196 ARG A C 1
ATOM 1533 O O . ARG A 1 196 ? -11.315 6.222 12.343 1.00 76.38 196 ARG A O 1
ATOM 1540 N N . LYS A 1 197 ? -10.367 4.564 13.544 1.00 86.62 197 LYS A N 1
ATOM 1541 C CA . LYS A 1 197 ? -8.970 4.839 13.152 1.00 86.62 197 LYS A CA 1
ATOM 1542 C C . LYS A 1 197 ? -8.633 4.217 11.788 1.00 86.62 197 LYS A C 1
ATOM 1544 O O . LYS A 1 197 ? -9.475 3.564 11.192 1.00 86.62 197 LYS A O 1
ATOM 1549 N N . LEU A 1 198 ? -7.457 4.546 11.253 1.00 92.62 198 LEU A N 1
ATOM 1550 C CA . LEU A 1 198 ? -6.917 3.886 10.064 1.00 92.62 198 LEU A CA 1
ATOM 1551 C C . LEU A 1 198 ? -6.305 2.560 10.515 1.00 92.62 198 LEU A C 1
ATOM 1553 O O . LEU A 1 198 ? -5.570 2.570 11.501 1.00 92.62 198 LEU A O 1
ATOM 1557 N N . ASP A 1 199 ? -6.587 1.472 9.806 1.00 94.69 199 ASP A N 1
ATOM 1558 C CA . ASP A 1 199 ? -6.079 0.145 10.161 1.00 94.69 199 ASP A CA 1
ATOM 1559 C C . ASP A 1 199 ? -4.895 -0.239 9.274 1.00 94.69 199 ASP A C 1
ATOM 1561 O O . ASP A 1 199 ? -3.866 -0.666 9.794 1.00 94.69 199 ASP A O 1
ATOM 1565 N N . ILE A 1 200 ? -4.997 -0.003 7.960 1.00 96.88 200 ILE A N 1
ATOM 1566 C CA . ILE A 1 200 ? -3.955 -0.363 6.991 1.00 96.88 200 ILE A CA 1
ATOM 1567 C C . ILE A 1 200 ? -3.608 0.825 6.093 1.00 96.88 200 ILE A C 1
ATOM 1569 O O . ILE A 1 200 ? -4.490 1.477 5.528 1.00 96.88 200 ILE A O 1
ATOM 1573 N N . LEU A 1 201 ? -2.313 1.084 5.931 1.00 97.50 201 LEU A N 1
ATOM 1574 C CA . LEU A 1 201 ? -1.774 1.973 4.906 1.00 97.50 201 LEU A CA 1
ATOM 1575 C C . LEU A 1 201 ? -1.063 1.135 3.833 1.00 97.50 201 LEU A C 1
ATOM 1577 O O . LEU A 1 201 ? -0.205 0.322 4.158 1.00 97.50 201 LEU A O 1
ATOM 1581 N N . VAL A 1 202 ? -1.411 1.346 2.568 1.00 97.81 202 VAL A N 1
ATOM 1582 C CA . VAL A 1 202 ? -0.790 0.691 1.409 1.00 97.81 202 VAL A CA 1
ATOM 1583 C C . VAL A 1 202 ? -0.055 1.751 0.608 1.00 97.81 202 VAL A C 1
ATOM 1585 O O . VAL A 1 202 ? -0.656 2.752 0.205 1.00 97.81 202 VAL A O 1
ATOM 1588 N N . THR A 1 203 ? 1.242 1.569 0.386 1.00 96.56 203 THR A N 1
ATOM 1589 C CA . THR A 1 203 ? 2.021 2.479 -0.458 1.00 96.56 203 THR A CA 1
ATOM 1590 C C . THR A 1 203 ? 2.924 1.713 -1.393 1.00 96.56 203 THR A C 1
ATOM 1592 O O . THR A 1 203 ? 3.306 0.599 -1.083 1.00 96.56 203 THR A O 1
ATOM 1595 N N . HIS A 1 204 ? 3.302 2.303 -2.521 1.00 94.81 204 HIS A N 1
ATOM 1596 C CA . HIS A 1 204 ? 4.351 1.698 -3.339 1.00 94.81 204 HIS A CA 1
ATOM 1597 C C . HIS A 1 204 ? 5.729 1.986 -2.729 1.00 94.81 204 HIS A C 1
ATOM 1599 O O . HIS A 1 204 ? 6.406 1.085 -2.245 1.00 94.81 204 HIS A O 1
ATOM 1605 N N . ALA A 1 205 ? 6.093 3.267 -2.621 1.00 91.62 205 ALA A N 1
ATOM 1606 C CA . ALA A 1 205 ? 7.355 3.673 -2.013 1.00 91.62 205 ALA A CA 1
ATOM 1607 C C . ALA A 1 205 ? 7.380 3.534 -0.476 1.00 91.62 205 ALA A C 1
ATOM 1609 O O . ALA A 1 205 ? 6.344 3.696 0.185 1.00 91.62 205 ALA A O 1
ATOM 1610 N N . PRO A 1 206 ? 8.572 3.327 0.118 1.00 89.81 206 PRO A N 1
ATOM 1611 C CA . PRO A 1 206 ? 8.741 3.257 1.563 1.00 89.81 206 PRO A CA 1
ATOM 1612 C C . PRO A 1 206 ? 8.580 4.632 2.242 1.00 89.81 206 PRO A C 1
ATOM 1614 O O . PRO A 1 206 ? 8.772 5.693 1.626 1.00 89.81 206 PRO A O 1
ATOM 1617 N N . PRO A 1 207 ? 8.276 4.655 3.552 1.00 89.69 207 PRO A N 1
ATOM 1618 C CA . PRO A 1 207 ? 8.405 5.865 4.351 1.00 89.69 207 PRO A CA 1
ATOM 1619 C C . PRO A 1 207 ? 9.883 6.262 4.494 1.00 89.69 207 PRO A C 1
ATOM 1621 O O . PRO A 1 207 ? 10.772 5.413 4.566 1.00 89.69 207 PRO A O 1
ATOM 1624 N N . PHE A 1 208 ? 10.146 7.570 4.538 1.00 88.12 208 PHE A N 1
ATOM 1625 C CA . PHE A 1 208 ? 11.511 8.094 4.622 1.00 88.12 208 PHE A CA 1
ATOM 1626 C C . PHE A 1 208 ? 12.284 7.534 5.824 1.00 88.12 208 PHE A C 1
ATOM 1628 O O . PHE A 1 208 ? 11.760 7.499 6.938 1.00 88.12 208 PHE A O 1
ATOM 1635 N N . GLY A 1 209 ? 13.538 7.137 5.593 1.00 79.44 209 GLY A N 1
ATOM 1636 C CA . GLY A 1 209 ? 14.449 6.643 6.633 1.00 79.44 209 GLY A CA 1
ATOM 1637 C C . GLY A 1 209 ? 14.238 5.182 7.052 1.00 79.44 209 GLY A C 1
ATOM 1638 O O . GLY A 1 209 ? 14.934 4.711 7.948 1.00 79.44 209 GLY A O 1
ATOM 1639 N N . LEU A 1 210 ? 13.301 4.452 6.429 1.00 71.31 210 LEU A N 1
ATOM 1640 C CA . LEU A 1 210 ? 13.074 3.021 6.691 1.00 71.31 210 LEU A CA 1
ATOM 1641 C C . LEU A 1 210 ? 13.720 2.090 5.657 1.00 71.31 210 LEU A C 1
ATOM 1643 O O . LEU A 1 210 ? 13.702 0.879 5.842 1.00 71.31 210 LEU A O 1
ATOM 1647 N N . ALA A 1 211 ? 14.327 2.631 4.610 1.00 64.69 211 ALA A N 1
ATOM 1648 C CA . ALA A 1 211 ? 15.189 1.892 3.700 1.00 64.69 211 ALA A CA 1
ATOM 1649 C C . ALA A 1 211 ? 16.643 2.283 3.971 1.00 64.69 211 ALA A C 1
ATOM 1651 O O . ALA A 1 211 ? 16.926 3.466 4.170 1.00 64.69 211 ALA A O 1
ATOM 1652 N N . GLU A 1 212 ? 17.574 1.329 3.928 1.00 57.62 212 GLU A N 1
ATOM 1653 C CA . GLU A 1 212 ? 18.986 1.666 3.714 1.00 57.62 212 GLU A CA 1
ATOM 1654 C C . GLU A 1 212 ? 19.140 2.086 2.250 1.00 57.62 212 GLU A C 1
ATOM 1656 O O . GLU A 1 212 ? 19.456 1.284 1.374 1.00 57.62 212 GLU A O 1
ATOM 1661 N N . ALA A 1 213 ? 18.785 3.338 1.965 1.00 56.50 213 ALA A N 1
ATOM 1662 C CA . ALA A 1 213 ? 18.774 3.862 0.613 1.00 56.50 213 ALA A CA 1
ATOM 1663 C C . ALA A 1 213 ? 20.211 3.926 0.077 1.00 56.50 213 ALA A C 1
ATOM 1665 O O . ALA A 1 213 ? 21.012 4.751 0.516 1.00 56.50 213 ALA A O 1
ATOM 1666 N N . LYS A 1 214 ? 20.534 3.043 -0.873 1.00 54.38 214 LYS A N 1
ATOM 1667 C CA . LYS A 1 214 ? 21.798 3.088 -1.627 1.00 54.38 214 LYS A CA 1
ATOM 1668 C C . LYS A 1 214 ? 21.754 4.110 -2.770 1.00 54.38 214 LYS A C 1
ATOM 1670 O O . LYS A 1 214 ? 22.802 4.495 -3.277 1.00 54.38 214 LYS A O 1
ATOM 1675 N N . ASP A 1 215 ? 20.561 4.569 -3.148 1.00 56.59 215 ASP A N 1
ATOM 1676 C CA . ASP A 1 215 ? 20.325 5.561 -4.197 1.00 56.59 215 ASP A CA 1
ATOM 1677 C C . ASP A 1 215 ? 19.154 6.508 -3.843 1.00 56.59 215 ASP A C 1
ATOM 1679 O O . ASP A 1 215 ? 18.436 6.311 -2.860 1.00 56.59 215 ASP A O 1
ATOM 1683 N N . GLY A 1 216 ? 18.957 7.552 -4.657 1.00 56.75 216 GLY A N 1
ATOM 1684 C CA . GLY A 1 216 ? 17.923 8.572 -4.447 1.00 56.75 216 GLY A CA 1
ATOM 1685 C C . GLY A 1 216 ? 16.474 8.080 -4.590 1.00 56.75 216 GLY A C 1
ATOM 1686 O O . GLY A 1 216 ? 15.569 8.712 -4.042 1.00 56.75 216 GLY A O 1
ATOM 1687 N N . ALA A 1 217 ? 16.240 6.965 -5.291 1.00 57.44 217 ALA A N 1
ATOM 1688 C CA . ALA A 1 217 ? 14.901 6.423 -5.529 1.00 57.44 217 ALA A CA 1
ATOM 1689 C C . ALA A 1 217 ? 14.364 5.679 -4.297 1.00 57.44 217 ALA A C 1
ATOM 1691 O O . ALA A 1 217 ? 13.162 5.709 -4.029 1.00 57.44 217 ALA A O 1
ATOM 1692 N N . HIS A 1 218 ? 15.250 5.069 -3.507 1.00 65.62 218 HIS A N 1
ATOM 1693 C CA . HIS A 1 218 ? 14.885 4.297 -2.316 1.00 65.62 218 HIS A CA 1
ATOM 1694 C C . HIS A 1 218 ? 14.840 5.125 -1.022 1.00 65.62 218 HIS A C 1
ATOM 1696 O O . HIS A 1 218 ? 14.547 4.591 0.043 1.00 65.62 218 HIS A O 1
ATOM 1702 N N . VAL A 1 219 ? 15.080 6.439 -1.090 1.00 77.44 219 VAL A N 1
ATOM 1703 C CA . VAL A 1 219 ? 15.061 7.344 0.078 1.00 77.44 219 VAL A CA 1
ATOM 1704 C C . VAL A 1 219 ? 13.683 7.401 0.753 1.00 77.44 219 VAL A C 1
ATOM 1706 O O . VAL A 1 219 ? 13.582 7.644 1.957 1.00 77.44 219 VAL A O 1
ATOM 1709 N N . GLY A 1 220 ? 12.616 7.152 -0.011 1.00 83.88 220 GLY A N 1
ATOM 1710 C CA . GLY A 1 220 ? 11.239 7.207 0.469 1.00 83.88 220 GLY A CA 1
ATOM 1711 C C . GLY A 1 220 ? 10.717 8.632 0.676 1.00 83.88 220 GLY A C 1
ATOM 1712 O O . GLY A 1 220 ? 11.367 9.638 0.371 1.00 83.88 220 GLY A O 1
ATOM 1713 N N . PHE A 1 221 ? 9.495 8.737 1.199 1.00 90.56 221 PHE A N 1
ATOM 1714 C CA . PHE A 1 221 ? 8.803 10.021 1.356 1.00 90.56 221 PHE A CA 1
ATOM 1715 C C . PHE A 1 221 ? 8.631 10.439 2.814 1.00 90.56 221 PHE A C 1
ATOM 1717 O O . PHE A 1 221 ? 8.102 9.692 3.643 1.00 90.56 221 PHE A O 1
ATOM 1724 N N . VAL A 1 222 ? 8.972 11.698 3.111 1.00 92.25 222 VAL A N 1
ATOM 1725 C CA . VAL A 1 222 ? 8.760 12.298 4.443 1.00 92.25 222 VAL A CA 1
ATOM 1726 C C . VAL A 1 222 ? 7.265 12.390 4.761 1.00 92.25 222 VAL A C 1
ATOM 1728 O O . VAL A 1 222 ? 6.834 12.201 5.898 1.00 92.25 222 VAL A O 1
ATOM 1731 N N . ALA A 1 223 ? 6.446 12.619 3.734 1.00 93.56 223 ALA A N 1
ATOM 1732 C CA . ALA A 1 223 ? 4.996 12.658 3.858 1.00 93.56 223 ALA A CA 1
ATOM 1733 C C . ALA A 1 223 ? 4.398 11.316 4.318 1.00 93.56 223 ALA A C 1
ATOM 1735 O O . ALA A 1 223 ? 3.462 11.312 5.117 1.00 93.56 223 ALA A O 1
ATOM 1736 N N . LEU A 1 224 ? 4.952 10.189 3.853 1.00 93.50 224 LEU A N 1
ATOM 1737 C CA . LEU A 1 224 ? 4.504 8.854 4.255 1.00 93.50 224 LEU A CA 1
ATOM 1738 C C . LEU A 1 224 ? 4.905 8.553 5.700 1.00 93.50 224 LEU A C 1
ATOM 1740 O O . LEU A 1 224 ? 4.061 8.125 6.484 1.00 93.50 224 LEU A O 1
ATOM 1744 N N . LEU A 1 225 ? 6.143 8.888 6.083 1.00 93.31 225 LEU A N 1
ATOM 1745 C CA . LEU A 1 225 ? 6.591 8.802 7.475 1.00 93.31 225 LEU A CA 1
ATOM 1746 C C . LEU A 1 225 ? 5.640 9.572 8.409 1.00 93.31 225 LEU A C 1
ATOM 1748 O O . LEU A 1 225 ? 5.185 9.036 9.420 1.00 93.31 225 LEU A O 1
ATOM 1752 N N . ARG A 1 226 ? 5.267 10.802 8.032 1.00 93.94 226 ARG A N 1
ATOM 1753 C CA . ARG A 1 226 ? 4.316 11.627 8.789 1.00 93.94 226 ARG A CA 1
ATOM 1754 C C . ARG A 1 226 ? 2.937 10.973 8.910 1.00 93.94 226 ARG A C 1
ATOM 1756 O O . ARG A 1 226 ? 2.348 11.009 9.988 1.00 93.94 226 ARG A O 1
ATOM 1763 N N . LEU A 1 227 ? 2.407 10.384 7.833 1.00 94.06 227 LEU A N 1
ATOM 1764 C CA . LEU A 1 227 ? 1.114 9.688 7.869 1.00 94.06 227 LEU A CA 1
ATOM 1765 C C . LEU A 1 227 ? 1.133 8.531 8.871 1.00 94.06 227 LEU A C 1
ATOM 1767 O O . LEU A 1 227 ? 0.236 8.450 9.711 1.00 94.06 227 LEU A O 1
ATOM 1771 N N . VAL A 1 228 ? 2.167 7.689 8.830 1.00 93.69 228 VAL A N 1
ATOM 1772 C CA . VAL A 1 228 ? 2.311 6.570 9.771 1.00 93.69 228 VAL A CA 1
ATOM 1773 C C . VAL A 1 228 ? 2.419 7.085 11.204 1.00 93.69 228 VAL A C 1
ATOM 1775 O O . VAL A 1 228 ? 1.696 6.633 12.086 1.00 93.69 228 VAL A O 1
ATOM 1778 N N . GLN A 1 229 ? 3.246 8.103 11.444 1.00 92.62 229 GLN A N 1
ATOM 1779 C CA . GLN A 1 229 ? 3.430 8.663 12.781 1.00 92.62 229 GLN A CA 1
ATOM 1780 C C . GLN A 1 229 ? 2.173 9.324 13.364 1.00 92.62 229 GLN A C 1
ATOM 1782 O O . GLN A 1 229 ? 2.022 9.297 14.590 1.00 92.62 229 GLN A O 1
ATOM 1787 N N . ASN A 1 230 ? 1.325 9.926 12.521 1.00 92.19 230 ASN A N 1
ATOM 1788 C CA . ASN A 1 230 ? 0.109 10.640 12.924 1.00 92.19 230 ASN A CA 1
ATOM 1789 C C . ASN A 1 230 ? -1.091 9.709 13.116 1.00 92.19 230 ASN A C 1
ATOM 1791 O O . ASN A 1 230 ? -1.916 9.938 14.001 1.00 92.19 230 ASN A O 1
ATOM 1795 N N . PHE A 1 231 ? -1.235 8.704 12.250 1.00 92.44 231 PHE A N 1
ATOM 1796 C CA . PHE A 1 231 ? -2.403 7.825 12.252 1.00 92.44 231 PHE A CA 1
ATOM 1797 C C . PHE A 1 231 ? -2.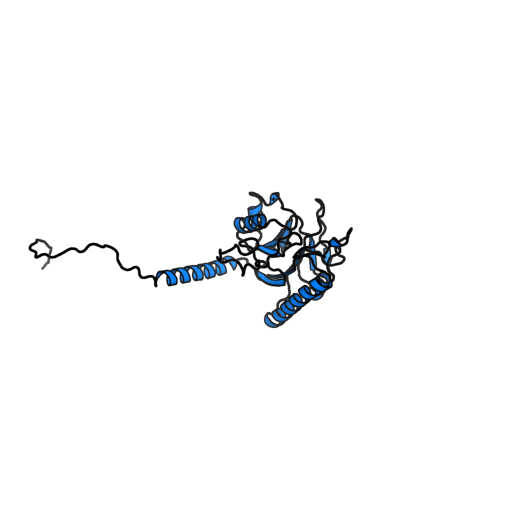161 6.486 12.936 1.00 92.44 231 PHE A C 1
ATOM 1799 O O . PHE A 1 231 ? -3.149 5.893 13.366 1.00 92.44 231 PHE A O 1
ATOM 1806 N N . GLN A 1 232 ? -0.898 6.062 13.054 1.00 93.62 232 GLN A N 1
ATOM 1807 C CA . GLN A 1 232 ? -0.474 4.798 13.657 1.00 93.62 232 GLN A CA 1
ATOM 1808 C C . GLN A 1 232 ? -1.349 3.618 13.200 1.00 93.62 232 GLN A C 1
ATOM 1810 O O . GLN A 1 232 ? -2.025 3.005 14.034 1.00 93.62 232 GLN A O 1
ATOM 1815 N N . PRO A 1 233 ? -1.412 3.333 11.880 1.00 94.94 233 PRO A N 1
ATOM 1816 C CA . PRO A 1 233 ? -2.124 2.155 11.397 1.00 94.94 233 PRO A CA 1
ATOM 1817 C C . PRO A 1 233 ? -1.537 0.891 12.032 1.00 94.94 233 PRO A C 1
ATOM 1819 O O . PRO A 1 233 ? -0.379 0.878 12.445 1.00 94.94 233 PRO A O 1
ATOM 1822 N N . LEU A 1 234 ? -2.325 -0.176 12.112 1.00 94.44 234 LEU A N 1
ATOM 1823 C CA . LEU A 1 234 ? -1.839 -1.470 12.597 1.00 94.44 234 LEU A CA 1
ATOM 1824 C C . LEU A 1 234 ? -0.765 -2.024 11.654 1.00 94.44 234 LEU A C 1
ATOM 1826 O O . LEU A 1 234 ? 0.241 -2.575 12.101 1.00 94.44 234 LEU A O 1
ATOM 1830 N N . LEU A 1 235 ? -0.969 -1.808 10.353 1.00 96.12 235 LEU A N 1
ATOM 1831 C CA . LEU A 1 235 ? -0.118 -2.312 9.291 1.00 96.12 235 LEU A CA 1
ATOM 1832 C C . LEU A 1 235 ? 0.162 -1.230 8.242 1.00 96.12 235 LEU A C 1
ATOM 1834 O O . LEU A 1 235 ? -0.738 -0.517 7.794 1.00 96.12 235 LEU A O 1
ATOM 1838 N N . HIS A 1 236 ? 1.415 -1.134 7.818 1.00 96.25 236 HIS A N 1
ATOM 1839 C CA . HIS A 1 236 ? 1.841 -0.401 6.634 1.00 96.25 236 HIS A CA 1
ATOM 1840 C C . HIS A 1 236 ? 2.601 -1.359 5.720 1.00 96.25 236 HIS A C 1
ATOM 1842 O O . HIS A 1 236 ? 3.693 -1.804 6.063 1.00 96.25 236 HIS A O 1
ATOM 1848 N N . VAL A 1 237 ? 2.019 -1.678 4.568 1.00 95.31 237 VAL A N 1
ATOM 1849 C CA . VAL A 1 237 ? 2.679 -2.486 3.536 1.00 95.31 237 VAL A CA 1
ATOM 1850 C C . VAL A 1 237 ? 3.234 -1.590 2.440 1.00 95.31 237 VAL A C 1
ATOM 1852 O O . VAL A 1 237 ? 2.589 -0.607 2.053 1.00 95.31 237 VAL A O 1
ATOM 1855 N N . HIS A 1 238 ? 4.432 -1.923 1.966 1.00 94.19 238 HIS A N 1
ATOM 1856 C CA . HIS A 1 238 ? 5.030 -1.263 0.818 1.00 94.19 238 HIS A CA 1
ATOM 1857 C C . HIS A 1 238 ? 5.865 -2.201 -0.054 1.00 94.19 238 HIS A C 1
ATOM 1859 O O . HIS A 1 238 ? 6.263 -3.279 0.387 1.00 94.19 238 HIS A O 1
ATOM 1865 N N . GLY A 1 239 ? 6.133 -1.753 -1.280 1.00 87.50 239 GLY A N 1
ATOM 1866 C CA . GLY A 1 239 ? 7.024 -2.399 -2.241 1.00 87.50 239 GLY A CA 1
ATOM 1867 C C . GLY A 1 239 ? 8.294 -1.579 -2.476 1.00 87.50 239 GLY A C 1
ATOM 1868 O O . GLY A 1 239 ? 8.867 -1.027 -1.521 1.00 87.50 239 GLY A O 1
ATOM 1869 N N . HIS A 1 240 ? 8.697 -1.475 -3.745 1.00 79.25 240 HIS A N 1
ATOM 1870 C CA . HIS A 1 240 ? 9.768 -0.649 -4.327 1.00 79.25 240 HIS A CA 1
ATOM 1871 C C . HIS A 1 240 ? 11.202 -1.025 -3.929 1.00 79.25 240 HIS A C 1
ATOM 1873 O O . HIS A 1 240 ? 12.149 -0.791 -4.672 1.00 79.25 240 HIS A O 1
ATOM 1879 N N . ILE A 1 241 ? 11.411 -1.598 -2.742 1.00 76.06 241 ILE A N 1
ATOM 1880 C CA . ILE A 1 241 ? 12.734 -2.051 -2.301 1.00 76.06 241 ILE A CA 1
ATOM 1881 C C . ILE A 1 241 ? 12.866 -3.538 -2.615 1.00 76.06 241 ILE A C 1
ATOM 1883 O O . ILE A 1 241 ? 12.362 -4.372 -1.866 1.00 76.06 241 ILE A O 1
ATOM 1887 N N . HIS A 1 242 ? 13.600 -3.873 -3.669 1.00 77.31 242 HIS A N 1
ATOM 1888 C CA . HIS A 1 242 ? 13.881 -5.261 -4.027 1.00 77.31 242 HIS A CA 1
ATOM 1889 C C . HIS A 1 242 ? 14.959 -5.845 -3.110 1.00 77.31 242 HIS A C 1
ATOM 1891 O O . HIS A 1 242 ? 16.100 -5.370 -3.118 1.00 77.31 242 HIS A O 1
ATOM 1897 N N . PRO A 1 243 ? 14.654 -6.883 -2.316 1.00 65.62 243 PRO A N 1
ATOM 1898 C CA . PRO A 1 243 ? 15.625 -7.446 -1.392 1.00 65.62 243 PRO A CA 1
ATOM 1899 C C . PRO A 1 243 ? 16.503 -8.540 -2.018 1.00 65.62 243 PRO A C 1
ATOM 1901 O O . PRO A 1 243 ? 17.220 -9.226 -1.291 1.00 65.62 243 PRO A O 1
ATOM 1904 N N . TYR A 1 244 ? 16.460 -8.713 -3.346 1.00 70.38 244 TYR A N 1
ATOM 1905 C CA . TYR A 1 244 ? 17.269 -9.675 -4.106 1.00 70.38 244 TYR A CA 1
ATOM 1906 C C . TYR A 1 244 ? 17.228 -11.095 -3.511 1.00 70.38 244 TYR A C 1
ATOM 1908 O O . TYR A 1 244 ? 18.259 -11.708 -3.235 1.00 70.38 244 TYR A O 1
ATOM 1916 N N . GLY A 1 245 ? 16.018 -11.603 -3.256 1.00 62.06 245 GLY A N 1
ATOM 1917 C CA . GLY A 1 245 ? 15.799 -12.949 -2.713 1.00 62.06 245 GLY A CA 1
ATOM 1918 C C . GLY A 1 245 ? 15.946 -13.082 -1.192 1.00 62.06 245 GLY A C 1
ATOM 1919 O O . GLY A 1 245 ? 15.791 -14.184 -0.668 1.00 62.06 245 GLY A O 1
ATOM 1920 N N . GLN A 1 246 ? 16.209 -11.995 -0.457 1.00 65.38 246 GLN A N 1
ATOM 1921 C CA . GLN A 1 246 ? 16.184 -12.009 1.008 1.00 65.38 246 GLN A CA 1
ATOM 1922 C C . GLN A 1 246 ? 14.842 -11.537 1.568 1.00 65.38 246 GLN A C 1
ATOM 1924 O O . GLN A 1 246 ? 14.198 -10.628 1.059 1.00 65.38 246 GLN A O 1
ATOM 1929 N N . VAL A 1 247 ? 14.416 -12.128 2.680 1.00 67.25 247 VAL A N 1
ATOM 1930 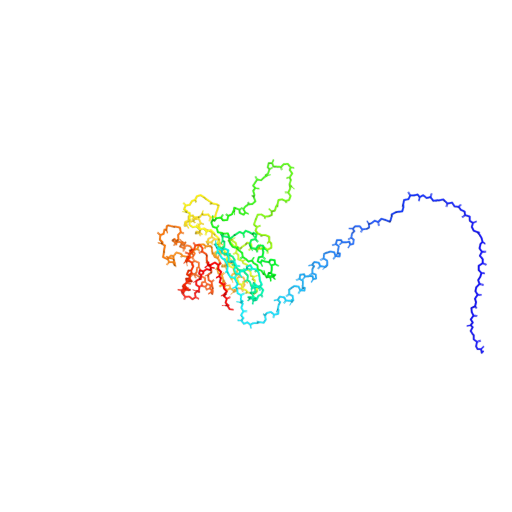C CA . VAL A 1 247 ? 13.289 -11.595 3.447 1.00 67.25 247 VAL A CA 1
ATOM 1931 C C . VAL A 1 247 ? 13.776 -10.386 4.235 1.00 67.25 247 VAL A C 1
ATOM 1933 O O . VAL A 1 247 ? 14.584 -10.539 5.150 1.00 67.25 247 VAL A O 1
ATOM 1936 N N . MET A 1 248 ? 13.283 -9.187 3.912 1.00 73.31 248 MET A N 1
ATOM 1937 C CA . MET A 1 248 ? 13.527 -8.042 4.787 1.00 73.31 248 MET A CA 1
ATOM 1938 C C . MET A 1 248 ? 12.781 -8.237 6.111 1.00 73.31 248 MET A C 1
ATOM 1940 O O . MET A 1 248 ? 11.601 -8.600 6.091 1.00 73.31 248 MET A O 1
ATOM 1944 N N . PRO A 1 249 ? 13.431 -7.979 7.258 1.00 78.44 249 PRO A N 1
ATOM 1945 C CA . PRO A 1 249 ? 12.751 -8.036 8.540 1.00 78.44 249 PRO A CA 1
ATOM 1946 C C . PRO A 1 249 ? 11.659 -6.965 8.609 1.00 78.44 249 PRO A C 1
ATOM 1948 O O . PRO A 1 249 ? 11.834 -5.846 8.115 1.00 78.44 249 PRO A O 1
ATOM 1951 N N . GLU A 1 250 ? 10.546 -7.300 9.264 1.00 85.56 250 GLU A N 1
ATOM 1952 C CA . GLU A 1 250 ? 9.525 -6.314 9.613 1.00 85.56 250 GLU A CA 1
ATOM 1953 C C . GLU A 1 250 ? 10.149 -5.205 10.469 1.00 85.56 250 GLU A C 1
ATOM 1955 O O . GLU A 1 250 ? 10.964 -5.462 11.361 1.00 85.56 250 GLU A O 1
ATOM 1960 N N . ARG A 1 251 ? 9.753 -3.956 10.219 1.00 87.44 251 ARG A N 1
ATOM 1961 C CA . ARG A 1 251 ? 10.185 -2.808 11.021 1.00 87.44 251 ARG A CA 1
ATOM 1962 C C . ARG A 1 251 ? 9.023 -2.297 11.852 1.00 87.44 251 ARG A C 1
ATOM 1964 O O . ARG A 1 251 ? 7.895 -2.217 11.378 1.00 87.44 251 ARG A O 1
ATOM 1971 N N . MET A 1 252 ? 9.301 -1.901 13.089 1.00 89.44 252 MET A N 1
ATOM 1972 C CA . MET A 1 252 ? 8.307 -1.265 13.948 1.00 89.44 252 MET A CA 1
ATOM 1973 C C . MET A 1 252 ? 8.507 0.247 13.935 1.00 89.44 252 MET A C 1
ATOM 1975 O O . MET A 1 252 ? 9.577 0.742 14.290 1.00 89.44 252 MET A O 1
ATOM 1979 N N . LEU A 1 253 ? 7.470 0.993 13.557 1.00 87.88 253 LEU A N 1
ATOM 1980 C CA . LEU A 1 253 ? 7.452 2.449 13.649 1.00 87.88 253 LEU A CA 1
ATOM 1981 C C . LEU A 1 253 ? 6.361 2.877 14.633 1.00 87.88 253 LEU A C 1
ATOM 1983 O O . LEU A 1 253 ? 5.175 2.903 14.305 1.00 87.88 253 LEU A O 1
ATOM 1987 N N . LYS A 1 254 ? 6.770 3.235 15.855 1.00 88.62 254 LYS A N 1
ATOM 1988 C CA . LYS A 1 254 ? 5.871 3.407 17.009 1.00 88.62 254 LYS A CA 1
ATOM 1989 C C . LYS A 1 254 ? 5.092 2.110 17.286 1.00 88.62 254 LYS A C 1
ATOM 1991 O O . LYS A 1 254 ? 5.681 1.165 17.788 1.00 88.62 254 LYS A O 1
ATOM 1996 N N . SER A 1 255 ? 3.801 2.073 16.967 1.00 91.19 255 SER A N 1
ATOM 1997 C CA . SER A 1 255 ? 2.910 0.912 17.106 1.00 91.19 255 SER A CA 1
ATOM 1998 C C . SER A 1 255 ? 2.513 0.295 15.758 1.00 91.19 255 SER A C 1
ATOM 2000 O O . SER A 1 255 ? 1.682 -0.608 15.724 1.00 91.19 255 SER A O 1
ATOM 2002 N N . THR A 1 256 ? 3.078 0.788 14.651 1.00 94.69 256 THR A N 1
ATOM 2003 C CA . THR A 1 256 ? 2.789 0.313 13.294 1.00 94.69 256 THR A CA 1
ATOM 2004 C C . THR A 1 256 ? 3.825 -0.702 12.836 1.00 94.69 256 THR A C 1
ATOM 2006 O O . THR A 1 256 ? 5.019 -0.391 12.804 1.00 94.69 256 THR A O 1
ATOM 2009 N N . ARG A 1 257 ? 3.358 -1.871 12.382 1.00 94.69 257 ARG A N 1
ATOM 2010 C CA . ARG A 1 257 ? 4.175 -2.836 11.634 1.00 94.69 257 ARG A CA 1
ATOM 2011 C C . ARG A 1 257 ? 4.372 -2.329 10.209 1.00 94.69 257 ARG A C 1
ATOM 2013 O O . ARG A 1 257 ? 3.392 -2.145 9.493 1.00 94.69 257 ARG A O 1
ATOM 2020 N N . VAL A 1 258 ? 5.614 -2.094 9.806 1.00 93.75 258 VAL A N 1
ATOM 2021 C CA . VAL A 1 258 ? 5.991 -1.702 8.444 1.00 93.75 258 VAL A CA 1
ATOM 2022 C C . VAL A 1 258 ? 6.646 -2.898 7.766 1.00 93.75 258 VAL A C 1
ATOM 2024 O O . VAL A 1 258 ? 7.673 -3.393 8.237 1.00 93.75 258 VAL A O 1
ATOM 2027 N N . ILE A 1 259 ? 6.040 -3.370 6.680 1.00 93.12 259 ILE A N 1
ATOM 2028 C CA . ILE A 1 259 ? 6.428 -4.610 6.007 1.00 93.12 259 ILE A CA 1
ATOM 2029 C C . ILE A 1 259 ? 6.703 -4.322 4.534 1.00 93.12 259 ILE A C 1
ATOM 2031 O O . ILE A 1 259 ? 5.842 -3.800 3.825 1.00 93.12 259 ILE A O 1
ATOM 2035 N N . ASN A 1 260 ? 7.896 -4.710 4.084 1.00 91.75 260 ASN A N 1
ATOM 2036 C CA . ASN A 1 260 ? 8.202 -4.836 2.667 1.00 91.75 260 ASN A CA 1
ATOM 2037 C C . ASN A 1 260 ? 7.649 -6.175 2.160 1.00 91.75 260 ASN A C 1
ATOM 2039 O O . ASN A 1 260 ? 7.980 -7.229 2.715 1.00 91.75 260 ASN A O 1
ATOM 2043 N N . VAL A 1 261 ? 6.794 -6.124 1.141 1.00 91.75 261 VAL A N 1
ATOM 2044 C CA . VAL A 1 261 ? 6.042 -7.290 0.662 1.00 91.75 261 VAL A CA 1
ATOM 2045 C C . VAL A 1 261 ? 6.565 -7.878 -0.647 1.00 91.75 261 VAL A C 1
ATOM 2047 O O . VAL A 1 261 ? 5.933 -8.791 -1.156 1.00 91.75 261 VAL A O 1
ATOM 2050 N N . VAL A 1 262 ? 7.707 -7.417 -1.167 1.00 89.75 262 VAL A N 1
ATOM 2051 C CA . VAL A 1 262 ? 8.325 -7.975 -2.385 1.00 89.75 262 VAL A CA 1
ATOM 2052 C C . VAL A 1 262 ? 8.891 -9.387 -2.120 1.00 89.75 262 VAL A C 1
ATOM 2054 O O . VAL A 1 262 ? 9.644 -9.555 -1.150 1.00 89.75 262 VAL A O 1
ATOM 2057 N N . PRO A 1 263 ? 8.598 -10.403 -2.963 1.00 89.38 263 PRO A N 1
ATOM 2058 C CA . PRO A 1 263 ? 7.584 -10.418 -4.033 1.00 89.38 263 PRO A CA 1
ATOM 2059 C C . PRO A 1 263 ? 6.153 -10.639 -3.498 1.00 89.38 263 PRO A C 1
ATOM 2061 O O . PRO A 1 263 ? 5.187 -10.077 -4.020 1.00 89.38 263 PRO A O 1
ATOM 2064 N N . SER A 1 264 ? 6.010 -11.438 -2.430 1.00 92.00 264 SER A N 1
ATOM 2065 C CA . SER A 1 264 ? 4.744 -11.652 -1.724 1.00 92.00 264 SER A CA 1
ATOM 2066 C C . SER A 1 264 ? 4.920 -11.879 -0.212 1.00 92.00 264 SER A C 1
ATOM 2068 O O . SER A 1 264 ? 5.964 -12.336 0.271 1.00 92.00 264 SER A O 1
ATOM 2070 N N . ARG A 1 265 ? 3.872 -11.574 0.567 1.00 92.50 265 ARG A N 1
ATOM 2071 C CA . ARG A 1 265 ? 3.756 -11.847 2.010 1.00 92.50 265 ARG A CA 1
ATOM 2072 C C . ARG A 1 265 ? 2.338 -12.241 2.393 1.00 92.50 265 ARG A C 1
ATOM 2074 O O . ARG A 1 265 ? 1.384 -11.560 2.034 1.00 92.50 265 ARG A O 1
ATOM 2081 N N . LEU A 1 266 ? 2.216 -13.275 3.221 1.00 93.31 266 LEU A N 1
ATOM 2082 C CA . LEU A 1 266 ? 0.979 -13.589 3.933 1.00 93.31 266 LEU A CA 1
ATOM 2083 C C . LEU A 1 266 ? 1.045 -12.990 5.342 1.00 93.31 266 LEU A C 1
ATOM 2085 O O . LEU A 1 266 ? 2.009 -13.233 6.068 1.00 93.31 266 LEU A O 1
ATOM 2089 N N . ILE A 1 267 ? 0.054 -12.182 5.706 1.00 94.12 267 ILE A N 1
ATOM 2090 C CA . ILE A 1 267 ? 0.017 -11.418 6.955 1.00 94.12 267 ILE A CA 1
ATOM 2091 C C . ILE A 1 267 ? -1.313 -11.688 7.648 1.00 94.12 267 ILE A C 1
ATOM 2093 O O . ILE A 1 267 ? -2.367 -11.467 7.061 1.00 94.12 267 ILE A O 1
ATOM 2097 N N . ASP A 1 268 ? -1.261 -12.101 8.908 1.00 92.44 268 ASP A N 1
ATOM 2098 C CA . ASP A 1 268 ? -2.446 -12.205 9.756 1.00 92.44 268 ASP A CA 1
ATOM 2099 C C . ASP A 1 268 ? -2.568 -10.937 10.633 1.00 92.44 268 ASP A C 1
ATOM 2101 O O . ASP A 1 268 ? -1.570 -10.450 11.192 1.00 92.44 268 ASP A O 1
ATOM 2105 N N . LEU A 1 269 ? -3.786 -10.386 10.711 1.00 88.19 269 LEU A N 1
ATOM 2106 C CA . LEU A 1 269 ? -4.181 -9.253 11.562 1.00 88.19 269 LEU A CA 1
ATOM 2107 C C . LEU A 1 269 ? -5.272 -9.640 12.552 1.00 88.19 269 LEU A C 1
ATOM 2109 O O . LEU A 1 269 ? -6.203 -10.364 12.133 1.00 88.19 269 LEU A O 1
#

Mean predicted aligned error: 14.01 Å

Radius of gyration: 28.6 Å; Cα contacts (8 Å, |Δi|>4): 464; chains: 1; bounding box: 103×62×62 Å

Nearest PDB structures (foldseek):
  4aaj-assembly1_A  TM=3.704E-01  e=1.354E-01  Pyrococcus furiosus
  4lsb-assembly1_B  TM=3.698E-01  e=1.528E-01  Burkholderia cenocepacia J2315
  4v4b-assembly1_AB  TM=4.411E-01  e=5.416E-01  Saccharomyces cerevisiae
  1o5q-assembly1_B  TM=5.532E-01  e=2.039E+00  Salmonella enterica subsp. enterica serovar Typhimurium
  8sl9-assembly1_A  TM=3.080E-01  e=3.726E+00  Francisella tularensis subsp. tularensis SCHU S4